Protein AF-A0A5C7X9V1-F1 (afdb_monomer_lite)

Secondary structure (DSSP, 8-state):
-----GGGG-----TT---TTPEEEEEEE--SEEPPGGG-TT-EEEE--TTHHHHTGGGT-EEEEE-SSEEEEEPPTT--SSSEEEEEEE--HHHHHHHHHHHHHHT--EEEEETTEEEEEEEEE---EEEEEE-TTT--EEEEEE----EEEEEEEETTTEEEEEEEETTEEEES-PPTT----------------------------HHHHHHHHHHH-SB-TTT--BHHHHHGGGGTT--EEEESS-HHHH-S-----TTTTEEEE-HHHHHHHTTSSSPPPHHHHHHHHHTT-

Structure (mmCIF, N/CA/C/O backbone):
data_AF-A0A5C7X9V1-F1
#
_entry.id   AF-A0A5C7X9V1-F1
#
loop_
_atom_site.group_PDB
_atom_site.id
_atom_site.type_symbol
_atom_site.label_atom_id
_atom_site.label_alt_id
_atom_site.label_comp_id
_atom_site.label_asym_id
_atom_site.label_entity_id
_atom_site.label_seq_id
_atom_site.pdbx_PDB_ins_code
_atom_site.Cartn_x
_atom_site.Cartn_y
_atom_site.Cartn_z
_atom_site.occupancy
_atom_site.B_iso_or_equiv
_atom_site.auth_seq_id
_atom_site.auth_comp_id
_atom_site.auth_asym_id
_atom_site.auth_atom_id
_atom_site.pdbx_PDB_model_num
ATOM 1 N N . MET A 1 1 ? -19.468 1.255 -33.838 1.00 35.38 1 MET A N 1
ATOM 2 C CA . MET A 1 1 ? -19.056 0.992 -32.445 1.00 35.38 1 MET A CA 1
ATOM 3 C C . MET A 1 1 ? -18.430 2.285 -31.976 1.00 35.38 1 MET A C 1
ATOM 5 O O . MET A 1 1 ? -17.328 2.590 -32.409 1.00 35.38 1 MET A O 1
ATOM 9 N N . ASP A 1 2 ? -19.207 3.111 -31.281 1.00 31.56 2 ASP A N 1
ATOM 10 C CA . ASP A 1 2 ? -18.802 4.471 -30.925 1.00 31.56 2 ASP A CA 1
ATOM 11 C C . ASP A 1 2 ? -17.561 4.444 -30.033 1.00 31.56 2 ASP A C 1
ATOM 13 O O . ASP A 1 2 ? -17.554 3.802 -28.981 1.00 31.56 2 ASP A O 1
ATOM 17 N N . GLN A 1 3 ? -16.510 5.134 -30.477 1.00 33.62 3 GLN A N 1
ATOM 18 C CA . GLN A 1 3 ? -15.345 5.451 -29.661 1.00 33.62 3 GLN A CA 1
ATOM 19 C C . GLN A 1 3 ? -15.827 6.293 -28.478 1.00 33.62 3 GLN A C 1
ATOM 21 O O . GLN A 1 3 ? -16.180 7.462 -28.640 1.00 33.62 3 GLN A O 1
ATOM 26 N N . LYS A 1 4 ? -15.879 5.693 -27.285 1.00 39.50 4 LYS A N 1
ATOM 27 C CA . LYS A 1 4 ? -16.046 6.447 -26.043 1.00 39.50 4 LYS A CA 1
ATOM 28 C C . LYS A 1 4 ? -14.820 7.336 -25.895 1.00 39.50 4 LYS A C 1
ATOM 30 O O . LYS A 1 4 ? -13.728 6.866 -25.627 1.00 39.50 4 LYS A O 1
ATOM 35 N N . ASN A 1 5 ? -15.007 8.621 -26.145 1.00 42.44 5 ASN A N 1
ATOM 36 C CA . ASN A 1 5 ? -13.961 9.616 -26.025 1.00 42.44 5 ASN A CA 1
ATOM 37 C C . ASN A 1 5 ? -13.788 9.922 -24.527 1.00 42.44 5 ASN A C 1
ATOM 39 O O . ASN A 1 5 ? -14.620 10.618 -23.952 1.00 42.44 5 ASN A O 1
ATOM 43 N N . ILE A 1 6 ? -12.754 9.379 -23.874 1.00 49.94 6 ILE A N 1
ATOM 44 C CA . ILE A 1 6 ? -12.508 9.535 -22.424 1.00 49.94 6 ILE A CA 1
ATOM 45 C C . ILE A 1 6 ? -12.313 10.992 -21.969 1.00 49.94 6 ILE A C 1
ATOM 47 O O . ILE A 1 6 ? -12.433 11.288 -20.782 1.00 49.94 6 ILE A O 1
ATOM 51 N N . THR A 1 7 ? -12.133 11.940 -22.891 1.00 45.91 7 THR A N 1
ATOM 52 C CA . THR A 1 7 ? -12.261 13.381 -22.596 1.00 45.91 7 THR A CA 1
ATOM 53 C C . THR A 1 7 ? -13.641 13.760 -22.026 1.00 45.91 7 THR A C 1
ATOM 55 O O . THR A 1 7 ? -13.776 14.795 -21.372 1.00 45.91 7 THR A O 1
ATOM 58 N N . SER A 1 8 ? -14.657 12.898 -22.174 1.00 47.06 8 SER A N 1
ATOM 59 C CA . SER A 1 8 ? -15.955 13.016 -21.500 1.00 47.06 8 SER A CA 1
ATOM 60 C C . SER A 1 8 ? -15.957 12.587 -20.027 1.00 47.06 8 SER A C 1
ATOM 62 O O . SER A 1 8 ? -16.970 12.788 -19.367 1.00 47.06 8 SER A O 1
ATOM 64 N N . LEU A 1 9 ? -14.884 11.977 -19.504 1.00 47.62 9 LEU A N 1
ATOM 65 C CA . LEU A 1 9 ? -14.799 11.548 -18.098 1.00 47.62 9 LEU A CA 1
ATOM 66 C C . LEU A 1 9 ? -14.412 12.682 -17.140 1.00 47.62 9 LEU A C 1
ATOM 68 O O . LEU A 1 9 ? -14.465 12.493 -15.925 1.00 47.62 9 LEU A O 1
ATOM 72 N N . THR A 1 10 ? -14.062 13.862 -17.663 1.00 43.47 10 THR A N 1
ATOM 73 C CA . THR A 1 10 ? -14.039 15.106 -16.884 1.00 43.47 10 THR A CA 1
ATOM 74 C C . THR A 1 10 ? -15.477 15.497 -16.540 1.00 43.47 10 THR A C 1
ATOM 76 O O . THR A 1 10 ? -16.092 16.353 -17.173 1.00 43.47 10 THR A O 1
ATOM 79 N N . GLU A 1 11 ? -16.049 14.819 -15.553 1.00 48.09 11 GLU A N 1
ATOM 80 C CA . GLU A 1 11 ? -17.411 15.067 -15.100 1.00 48.09 11 GLU A CA 1
ATOM 81 C C . GLU A 1 11 ? -17.431 16.104 -13.971 1.00 48.09 11 GLU A C 1
ATOM 83 O O . GLU A 1 11 ? -16.540 16.165 -13.118 1.00 48.09 11 GLU A O 1
ATOM 88 N N . ALA A 1 12 ? -18.469 16.943 -13.944 1.00 43.88 12 ALA A N 1
ATOM 89 C CA . ALA A 1 12 ? -18.699 17.831 -12.811 1.00 43.88 12 ALA A CA 1
ATOM 90 C C . ALA A 1 12 ? -18.918 16.992 -11.540 1.00 43.88 12 ALA A C 1
ATOM 92 O O . ALA A 1 12 ? -19.577 15.956 -11.581 1.00 43.88 12 ALA A O 1
ATOM 93 N N . ALA A 1 13 ? -18.397 17.445 -10.397 1.00 43.16 13 ALA A N 1
ATOM 94 C CA . ALA A 1 13 ? -18.460 16.713 -9.133 1.00 43.16 13 ALA A CA 1
ATOM 95 C C . ALA A 1 13 ? -19.906 16.517 -8.617 1.00 43.16 13 ALA A C 1
ATOM 97 O O . ALA A 1 13 ? -20.359 17.246 -7.732 1.00 43.16 13 ALA A O 1
ATOM 98 N N . ALA A 1 14 ? -20.631 15.516 -9.119 1.00 48.88 14 ALA A N 1
ATOM 99 C CA . ALA A 1 14 ? -21.957 15.143 -8.631 1.00 48.88 14 ALA A CA 1
ATOM 100 C C . ALA A 1 14 ? -21.878 14.524 -7.223 1.00 48.88 14 ALA A C 1
ATOM 102 O O . ALA A 1 14 ? -20.814 14.079 -6.796 1.00 48.88 14 ALA A O 1
ATOM 103 N N . GLN A 1 15 ? -22.995 14.540 -6.483 1.00 48.06 15 GLN A N 1
ATOM 104 C CA . GLN A 1 15 ? -23.064 14.212 -5.046 1.00 48.06 15 GLN A CA 1
ATOM 105 C C . GLN A 1 15 ? -22.534 12.816 -4.682 1.00 48.06 15 GLN A C 1
ATOM 107 O O . GLN A 1 15 ? -21.975 12.668 -3.601 1.00 48.06 15 GLN A O 1
ATOM 112 N N . THR A 1 16 ? -22.676 11.842 -5.581 1.00 54.12 16 THR A N 1
ATOM 113 C CA . THR A 1 16 ? -22.105 10.492 -5.495 1.00 54.12 16 THR A CA 1
ATOM 114 C C . THR A 1 16 ? -21.970 9.942 -6.915 1.00 54.12 16 THR A C 1
ATOM 116 O O . THR A 1 16 ? -22.848 9.244 -7.422 1.00 54.12 16 THR A O 1
ATOM 119 N N . HIS A 1 17 ? -20.909 10.332 -7.619 1.00 60.91 17 HIS A N 1
ATOM 120 C CA . HIS A 1 17 ? -20.696 9.859 -8.984 1.00 60.91 17 HIS A CA 1
ATOM 121 C C . HIS A 1 17 ? -20.080 8.450 -8.967 1.00 60.91 17 HIS A C 1
ATOM 123 O O . HIS A 1 17 ? -18.995 8.248 -8.423 1.00 60.91 17 HIS A O 1
ATOM 129 N N . TYR A 1 18 ? -20.789 7.486 -9.557 1.00 65.94 18 TYR A N 1
ATOM 130 C CA . TYR A 1 18 ? -20.323 6.119 -9.793 1.00 65.94 18 TYR A CA 1
ATOM 131 C C . TYR A 1 18 ? -20.184 5.925 -11.306 1.00 65.94 18 TYR A C 1
ATOM 133 O O . TYR A 1 18 ? -21.166 5.538 -11.949 1.00 65.94 18 TYR A O 1
ATOM 141 N N . PRO A 1 19 ? -19.017 6.235 -11.899 1.00 71.50 19 PRO A N 1
ATOM 142 C CA . PRO A 1 19 ? -18.831 6.025 -13.324 1.00 71.50 19 PRO A CA 1
ATOM 143 C C . PRO A 1 19 ? -19.094 4.551 -13.693 1.00 71.50 19 PRO A C 1
ATOM 145 O O . PRO A 1 19 ? -18.771 3.650 -12.908 1.00 71.50 19 PRO A O 1
ATOM 148 N N . PRO A 1 20 ? -19.679 4.264 -14.869 1.00 70.31 20 PRO A N 1
ATOM 149 C CA . PRO A 1 20 ? -19.925 2.892 -15.303 1.00 70.31 20 PRO A CA 1
ATOM 150 C C . PRO A 1 20 ? -18.648 2.037 -15.275 1.00 70.31 20 PRO A C 1
ATOM 152 O O . PRO A 1 20 ? -17.595 2.474 -15.732 1.00 70.31 20 PRO A O 1
ATOM 155 N N . GLY A 1 21 ? -18.743 0.808 -14.759 1.00 75.25 21 GLY A N 1
ATOM 156 C CA . GLY A 1 21 ? -17.608 -0.125 -14.659 1.00 75.25 21 GLY A CA 1
ATOM 157 C C . GLY A 1 21 ? -16.747 0.032 -13.400 1.00 75.25 21 GLY A C 1
ATOM 158 O O . GLY A 1 21 ? -15.827 -0.756 -13.192 1.00 75.25 21 GLY A O 1
ATOM 159 N N . TRP A 1 22 ? -17.045 1.005 -12.538 1.00 85.00 22 TRP A N 1
ATOM 160 C CA . TRP A 1 22 ? -16.342 1.172 -11.269 1.00 85.00 22 TRP A CA 1
ATOM 161 C C . TRP A 1 22 ? -16.876 0.214 -10.204 1.00 85.00 22 TRP A C 1
ATOM 163 O O . TRP A 1 22 ? -18.079 -0.022 -10.084 1.00 85.00 22 TRP A O 1
ATOM 173 N N . ILE A 1 23 ? -15.964 -0.320 -9.398 1.00 84.38 23 ILE A N 1
ATOM 174 C CA . ILE A 1 23 ? -16.257 -1.218 -8.285 1.00 84.38 23 ILE A CA 1
ATOM 175 C C . ILE A 1 23 ? -16.363 -0.428 -6.983 1.00 84.38 23 ILE A C 1
ATOM 177 O O . ILE A 1 23 ? -15.640 0.542 -6.757 1.00 84.38 23 ILE A O 1
ATOM 181 N N . THR A 1 24 ? -17.266 -0.851 -6.101 1.00 85.00 24 THR A N 1
ATOM 182 C CA . THR A 1 24 ? -17.379 -0.250 -4.767 1.00 85.00 24 THR A CA 1
ATOM 183 C C . THR A 1 24 ? -16.439 -0.969 -3.806 1.00 85.00 24 THR A C 1
ATOM 185 O O . THR A 1 24 ? -16.521 -2.186 -3.653 1.00 85.00 24 THR A O 1
ATOM 188 N N . LYS A 1 25 ? -15.548 -0.223 -3.148 1.00 84.06 25 LYS A N 1
ATOM 189 C CA . LYS A 1 25 ? -14.658 -0.725 -2.092 1.00 84.06 25 LYS A CA 1
ATOM 190 C C . LYS A 1 25 ? -14.962 -0.030 -0.770 1.00 84.06 25 LYS A C 1
ATOM 192 O O . LYS A 1 25 ? -15.266 1.160 -0.747 1.00 84.06 25 LYS A O 1
ATOM 197 N N . SER A 1 26 ? -14.841 -0.771 0.329 1.00 85.12 26 SER A N 1
ATOM 198 C CA . SER A 1 26 ? -14.787 -0.190 1.671 1.00 85.12 26 SER A CA 1
ATOM 199 C C . SER A 1 26 ? -13.335 0.142 2.003 1.00 85.12 26 SER A C 1
ATOM 201 O O . SER A 1 26 ? -12.469 -0.726 1.873 1.00 85.12 26 SER A O 1
ATOM 203 N N . ILE A 1 27 ? -13.058 1.383 2.401 1.00 86.38 27 ILE A N 1
ATOM 204 C CA . ILE A 1 27 ? -11.732 1.808 2.863 1.00 86.38 27 ILE A CA 1
ATOM 205 C C . ILE A 1 27 ? -11.783 2.257 4.318 1.00 86.38 27 ILE A C 1
ATOM 207 O O . ILE A 1 27 ? -12.749 2.884 4.755 1.00 86.38 27 ILE A O 1
ATOM 211 N N . GLU A 1 28 ? -10.723 1.950 5.061 1.00 87.38 28 GLU A N 1
ATOM 212 C CA . GLU A 1 28 ? -10.532 2.433 6.427 1.00 87.38 28 GLU A CA 1
ATOM 213 C C . GLU A 1 28 ? -10.002 3.873 6.403 1.00 87.38 28 GLU A C 1
ATOM 215 O O . GLU A 1 28 ? -8.971 4.164 5.793 1.00 87.38 28 GLU A O 1
ATOM 220 N N . LEU A 1 29 ? -10.669 4.777 7.115 1.00 86.06 29 LEU A N 1
ATOM 221 C CA . LEU A 1 29 ? -10.195 6.137 7.333 1.00 86.06 29 LEU A CA 1
ATOM 222 C C . LEU A 1 29 ? -9.403 6.206 8.633 1.00 86.06 29 LEU A C 1
ATOM 224 O O . LEU A 1 29 ? -9.949 6.048 9.728 1.00 86.06 29 LEU A O 1
ATOM 228 N N . LYS A 1 30 ? -8.114 6.524 8.515 1.00 85.38 30 LYS A N 1
ATOM 229 C CA . LYS A 1 30 ? -7.212 6.648 9.662 1.00 85.38 30 LYS A CA 1
ATOM 230 C C . LYS A 1 30 ? -7.070 8.113 10.078 1.00 85.38 30 LYS A C 1
ATOM 232 O O . LYS A 1 30 ? -6.402 8.882 9.382 1.00 85.38 30 LYS A O 1
ATOM 237 N N . PRO A 1 31 ? -7.675 8.541 11.201 1.00 89.25 31 PRO A N 1
ATOM 238 C CA . PRO A 1 31 ? -7.446 9.884 11.710 1.00 89.25 31 PRO A CA 1
ATOM 239 C C . PRO A 1 31 ? -5.998 10.023 12.194 1.00 89.25 31 PRO A C 1
ATOM 241 O O . PRO A 1 31 ? -5.456 9.138 12.851 1.00 89.25 31 PRO A O 1
ATOM 244 N N . SER A 1 32 ? -5.382 11.176 11.937 1.00 88.44 32 SER A N 1
ATOM 245 C CA . SER A 1 32 ? -4.041 11.511 12.443 1.00 88.44 32 SER A CA 1
ATOM 246 C C . SER A 1 32 ? -4.038 11.921 13.921 1.00 88.44 32 SER A C 1
ATOM 248 O O . SER A 1 32 ? -2.981 12.140 14.508 1.00 88.44 32 SER A O 1
ATOM 250 N N . GLY A 1 33 ? -5.216 12.055 14.535 1.00 90.88 33 GLY A N 1
ATOM 251 C CA . GLY A 1 33 ? -5.375 12.331 15.958 1.00 90.88 33 GLY A CA 1
ATOM 252 C C . GLY A 1 33 ? -6.771 12.837 16.310 1.00 90.88 33 GLY A C 1
ATOM 253 O O . GLY A 1 33 ? -7.667 12.880 15.467 1.00 90.88 33 GLY A O 1
ATOM 254 N N . LYS A 1 34 ? -6.958 13.259 17.563 1.00 93.00 34 LYS A N 1
ATOM 255 C CA . LYS A 1 34 ? -8.180 13.947 18.008 1.00 93.00 34 LYS A CA 1
ATOM 256 C C . LYS A 1 34 ? -8.078 15.455 17.784 1.00 93.00 34 LYS A C 1
ATOM 258 O O . LYS A 1 34 ? -6.992 16.035 17.844 1.00 93.00 34 LYS A O 1
ATOM 263 N N . ALA A 1 35 ? -9.215 16.100 17.551 1.00 92.81 35 ALA A N 1
ATOM 264 C CA . ALA A 1 35 ? -9.306 17.552 17.555 1.00 92.81 35 ALA A CA 1
ATOM 265 C C . ALA A 1 35 ? -9.200 18.111 18.993 1.00 92.81 35 ALA A C 1
ATOM 267 O O . ALA A 1 35 ? -9.444 17.393 19.966 1.00 92.81 35 ALA A O 1
ATOM 268 N N . PRO A 1 36 ? -8.853 19.402 19.163 1.00 94.62 36 PRO A N 1
ATOM 269 C CA . PRO A 1 36 ? -8.913 20.071 20.461 1.00 94.62 36 PRO A CA 1
ATOM 270 C C . PRO A 1 36 ? -10.282 19.927 21.142 1.00 94.62 36 PRO A C 1
ATOM 272 O O . PRO A 1 36 ? -11.307 20.047 20.475 1.00 94.62 36 PRO A O 1
ATOM 275 N N . LYS A 1 37 ? -10.298 19.784 22.478 1.00 91.31 37 LYS A N 1
ATOM 276 C CA . LYS A 1 37 ? -11.512 19.529 23.289 1.00 91.31 37 LYS A CA 1
ATOM 277 C C . LYS A 1 37 ? -12.695 20.462 22.992 1.00 91.31 37 LYS A C 1
ATOM 279 O O . LYS A 1 37 ? -13.839 20.030 23.058 1.00 91.31 37 LYS A O 1
ATOM 284 N N . LYS A 1 38 ? -12.427 21.720 22.622 1.00 93.75 38 LYS A N 1
ATOM 285 C CA . LYS A 1 38 ? -13.457 22.710 22.257 1.00 93.75 38 LYS A CA 1
ATOM 286 C C . LYS A 1 38 ? -14.317 22.326 21.046 1.00 93.75 38 LYS A C 1
ATOM 288 O O . LYS A 1 38 ? -15.367 22.918 20.853 1.00 93.75 38 LYS A O 1
ATOM 293 N N . TYR A 1 39 ? -13.868 21.372 20.232 1.00 91.31 39 TYR A N 1
ATOM 294 C CA . TYR A 1 39 ? -14.607 20.865 19.075 1.00 91.31 39 TYR A CA 1
ATOM 295 C C . TYR A 1 39 ? -15.398 19.588 19.382 1.00 91.31 39 TYR A C 1
ATOM 297 O O . TYR A 1 39 ? -15.920 18.969 18.462 1.00 91.31 39 TYR A O 1
ATOM 305 N N . GLY A 1 40 ? -15.485 19.187 20.651 1.00 88.38 40 GLY A N 1
ATOM 306 C CA . GLY A 1 40 ? -16.215 18.001 21.086 1.00 88.38 40 GLY A CA 1
ATOM 307 C C . GLY A 1 40 ? -15.345 16.739 21.188 1.00 88.38 40 GLY A C 1
ATOM 308 O O . GLY A 1 40 ? -14.253 16.671 20.617 1.00 88.38 40 GLY A O 1
ATOM 309 N N . PRO A 1 41 ? -15.810 15.729 21.945 1.00 88.81 41 PRO A N 1
ATOM 310 C CA . PRO A 1 41 ? -15.037 14.520 22.247 1.00 88.81 41 PRO A CA 1
ATOM 311 C C . PRO A 1 41 ? -14.901 13.542 21.067 1.00 88.81 41 PRO A C 1
ATOM 313 O O . PRO A 1 41 ? -13.986 12.716 21.080 1.00 88.81 41 PRO A O 1
ATOM 316 N N . TYR A 1 42 ? -15.768 13.662 20.057 1.00 92.19 42 TYR A N 1
ATOM 317 C CA . TYR A 1 42 ? -15.854 12.772 18.889 1.00 92.19 42 TYR A CA 1
ATOM 318 C C . TYR A 1 42 ? -15.392 13.442 17.591 1.00 92.19 42 TYR A C 1
ATOM 320 O O . TYR A 1 42 ? -15.796 13.056 16.502 1.00 92.19 42 TYR A O 1
ATOM 328 N N . THR A 1 43 ? -14.554 14.471 17.693 1.00 93.69 43 THR A N 1
ATOM 329 C CA . THR A 1 43 ? -14.037 15.182 16.522 1.00 93.69 43 THR A CA 1
ATOM 330 C C . THR A 1 43 ? -12.591 14.786 16.278 1.00 93.69 43 THR A C 1
ATOM 332 O O . THR A 1 43 ? -11.744 14.852 17.175 1.00 93.69 43 THR A O 1
ATOM 335 N N . TYR A 1 44 ? -12.298 14.388 15.045 1.00 93.88 44 TYR A N 1
ATOM 336 C CA . TYR A 1 44 ? -11.027 13.791 14.656 1.00 93.88 44 TYR A CA 1
ATOM 337 C C . TYR A 1 44 ? -10.297 14.648 13.631 1.00 93.88 44 TYR A C 1
ATOM 339 O O . TYR A 1 44 ? -10.901 15.385 12.852 1.00 93.88 44 TYR A O 1
ATOM 347 N N . ARG A 1 45 ? -8.969 14.567 13.663 1.00 92.19 45 ARG A N 1
ATOM 348 C CA . ARG A 1 45 ? -8.069 15.240 12.734 1.00 92.19 45 ARG A CA 1
ATOM 349 C C . ARG A 1 45 ? -7.763 14.321 11.563 1.00 92.19 45 ARG A C 1
ATOM 351 O O . ARG A 1 45 ? -7.270 13.217 11.762 1.00 92.19 45 ARG A O 1
ATOM 358 N N . PHE A 1 46 ? -7.947 14.828 10.354 1.00 90.06 46 PHE A N 1
ATOM 359 C CA . PHE A 1 46 ? -7.462 14.212 9.122 1.00 90.06 46 PHE A CA 1
ATOM 360 C C . PHE A 1 46 ? -6.490 15.166 8.424 1.00 90.06 46 PHE A C 1
ATOM 362 O O . PHE A 1 46 ? -6.433 16.359 8.754 1.00 90.06 46 PHE A O 1
ATOM 369 N N . GLY A 1 47 ? -5.701 14.649 7.481 1.00 83.81 47 GLY A N 1
ATOM 370 C CA . GLY A 1 47 ? -4.972 15.513 6.551 1.00 83.81 47 GLY A CA 1
ATOM 371 C C . GLY A 1 47 ? -5.956 16.415 5.804 1.00 83.81 47 GLY A C 1
ATOM 372 O O . GLY A 1 47 ? -7.104 16.032 5.601 1.00 83.81 47 GLY A O 1
ATOM 373 N N . ALA A 1 48 ? -5.544 17.622 5.410 1.00 69.19 48 ALA A N 1
ATOM 374 C CA . ALA A 1 48 ? -6.382 18.500 4.580 1.00 69.19 48 ALA A CA 1
ATOM 375 C C . ALA A 1 48 ? -6.436 18.037 3.120 1.00 69.19 48 ALA A C 1
ATOM 377 O O . ALA A 1 48 ? -6.505 18.871 2.217 1.00 69.19 48 ALA A O 1
ATOM 378 N N . SER A 1 49 ? -6.399 16.723 2.906 1.00 65.38 49 SER A N 1
ATOM 379 C CA . SER A 1 49 ? -6.592 16.141 1.600 1.00 65.38 49 SER A CA 1
ATOM 380 C C . SER A 1 49 ? -7.870 16.715 0.995 1.00 65.38 49 SER A C 1
ATOM 382 O O . SER A 1 49 ? -8.920 16.776 1.656 1.00 65.38 49 SER A O 1
ATOM 384 N N . MET A 1 50 ? -7.754 17.248 -0.223 1.00 64.56 50 MET A N 1
ATOM 385 C CA . MET A 1 50 ? -8.839 17.983 -0.875 1.00 64.56 50 MET A CA 1
ATOM 386 C C . MET A 1 50 ? -10.096 17.119 -0.936 1.00 64.56 50 MET A C 1
ATOM 388 O O . MET A 1 50 ? -11.194 17.615 -0.670 1.00 64.56 50 MET A O 1
ATOM 392 N N . THR A 1 51 ? -9.906 15.821 -1.148 1.00 75.50 51 THR A N 1
ATOM 393 C CA . THR A 1 51 ? -10.959 14.828 -1.298 1.00 75.50 51 THR A CA 1
ATOM 394 C C . THR A 1 51 ? -11.695 14.581 0.013 1.00 75.50 51 THR A C 1
ATOM 396 O O . THR A 1 51 ? -12.911 14.737 0.048 1.00 75.50 51 THR A O 1
ATOM 399 N N . LEU A 1 52 ? -11.010 14.301 1.133 1.00 79.50 52 LEU A N 1
ATOM 400 C CA . LEU A 1 52 ? -11.676 13.992 2.416 1.00 79.50 52 LEU A CA 1
ATOM 401 C C . LEU A 1 52 ? -12.575 15.130 2.912 1.00 79.50 52 LEU A C 1
ATOM 403 O O . LEU A 1 52 ? -13.652 14.885 3.455 1.00 79.50 52 LEU A O 1
ATOM 407 N N . SER A 1 53 ? -12.169 16.381 2.676 1.00 81.38 53 SER A N 1
ATOM 408 C CA . SER A 1 53 ? -12.965 17.558 3.048 1.00 81.38 53 SER A CA 1
ATOM 409 C C . SER A 1 53 ? -14.277 17.705 2.266 1.00 81.38 53 SER A C 1
ATOM 411 O O . SER A 1 53 ? -15.134 18.482 2.678 1.00 81.38 53 SER A O 1
ATOM 413 N N . VAL A 1 54 ? -14.429 16.966 1.163 1.00 80.81 54 VAL A N 1
ATOM 414 C CA . VAL A 1 54 ? -15.595 16.983 0.270 1.00 80.81 54 VAL A CA 1
ATOM 415 C C . VAL A 1 54 ? -16.379 15.669 0.356 1.00 80.81 54 VAL A C 1
ATOM 417 O O . VAL A 1 54 ? -17.602 15.702 0.488 1.00 80.81 54 VAL A O 1
ATOM 4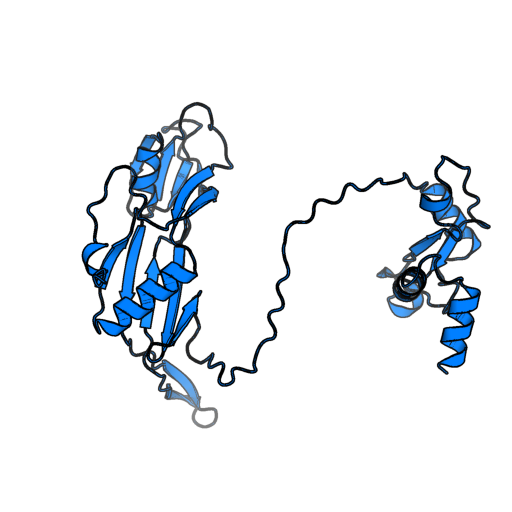20 N N . ILE A 1 55 ? -15.701 14.515 0.337 1.00 81.94 55 ILE A N 1
ATOM 421 C CA . ILE A 1 55 ? -16.352 13.197 0.271 1.00 81.94 55 ILE A CA 1
ATOM 422 C C . ILE A 1 55 ? -16.991 12.769 1.593 1.00 81.94 55 ILE A C 1
ATOM 424 O O . ILE A 1 55 ? -17.999 12.062 1.575 1.00 81.94 55 ILE A O 1
ATOM 428 N N . LEU A 1 56 ? -16.428 13.189 2.733 1.00 87.00 56 LEU A N 1
ATOM 429 C CA . LEU A 1 56 ? -16.935 12.802 4.051 1.00 87.00 56 LEU A CA 1
ATOM 430 C C . LEU A 1 56 ? -18.224 13.552 4.408 1.00 87.00 56 LEU A C 1
ATOM 432 O O . LEU A 1 56 ? -19.173 12.891 4.832 1.00 87.00 56 LEU A O 1
ATOM 436 N N . PRO A 1 57 ? -18.346 14.874 4.167 1.00 88.06 57 PRO A N 1
ATOM 437 C CA . PRO A 1 57 ? -19.621 15.567 4.353 1.00 88.06 57 PRO A CA 1
ATOM 438 C C . PRO A 1 57 ? -20.789 14.989 3.554 1.00 88.06 57 PRO A C 1
ATOM 440 O O . PRO A 1 57 ? -21.900 14.894 4.067 1.00 88.06 57 PRO A O 1
ATOM 443 N N . ARG A 1 58 ? -20.534 14.508 2.331 1.00 84.88 58 ARG A N 1
ATOM 444 C CA . ARG A 1 58 ? -21.536 13.808 1.504 1.00 84.88 58 ARG A CA 1
ATOM 445 C C . ARG A 1 58 ? -22.014 12.487 2.118 1.00 84.88 58 ARG A C 1
ATOM 447 O O . ARG A 1 58 ? -23.076 11.996 1.761 1.00 84.88 58 ARG A O 1
ATOM 454 N N . ARG A 1 59 ? -21.243 11.927 3.051 1.00 84.75 59 ARG A N 1
ATOM 455 C CA . ARG A 1 59 ? -21.513 10.676 3.775 1.00 84.75 59 ARG A CA 1
ATOM 456 C C . ARG A 1 59 ? -21.935 10.934 5.229 1.00 84.75 59 ARG A C 1
ATOM 458 O O . ARG A 1 59 ? -21.757 10.081 6.090 1.00 84.75 59 ARG A O 1
ATOM 465 N N . GLY A 1 60 ? -22.459 12.128 5.518 1.00 87.25 60 GLY A N 1
ATOM 466 C CA . GLY A 1 60 ? -23.016 12.477 6.828 1.00 87.25 60 GLY A CA 1
ATOM 467 C C . GLY A 1 60 ? -21.996 12.931 7.875 1.00 87.25 60 GLY A C 1
ATOM 468 O O . GLY A 1 60 ? -22.375 13.172 9.021 1.00 87.25 60 GLY A O 1
ATOM 469 N N . TRP A 1 61 ? -20.719 13.089 7.516 1.00 91.56 61 TRP A N 1
ATOM 470 C CA . TRP A 1 61 ? -19.739 13.670 8.432 1.00 91.56 61 TRP A CA 1
ATOM 471 C C . TRP A 1 61 ? -19.920 15.183 8.547 1.00 91.56 61 TRP A C 1
ATOM 473 O O . TRP A 1 61 ? -20.182 15.886 7.576 1.00 91.56 61 TRP A O 1
ATOM 483 N N . THR A 1 62 ? -19.695 15.729 9.733 1.00 92.88 62 THR A N 1
ATOM 484 C CA . THR A 1 62 ? -19.741 17.178 9.944 1.00 92.88 62 THR A CA 1
ATOM 485 C C . THR A 1 62 ? -18.339 17.767 9.842 1.00 92.88 62 THR A C 1
ATOM 487 O O . THR A 1 62 ? -17.463 17.436 10.640 1.00 92.88 62 THR A O 1
ATOM 490 N N . LEU A 1 63 ? -18.110 18.661 8.874 1.00 93.19 63 LEU A N 1
ATOM 491 C CA . LEU A 1 63 ? -16.864 19.428 8.771 1.00 93.19 63 LEU A CA 1
ATOM 492 C C . LEU A 1 63 ? -16.858 20.555 9.808 1.00 93.19 63 LEU A C 1
ATOM 494 O O . LEU A 1 63 ? -17.562 21.549 9.665 1.00 93.19 63 LEU A O 1
ATOM 498 N N . VAL A 1 64 ? -16.024 20.415 10.837 1.00 93.88 64 VAL A N 1
ATOM 499 C CA . VAL A 1 64 ? -15.929 21.372 11.951 1.00 93.88 64 VAL A CA 1
ATOM 500 C C . VAL A 1 64 ? -14.930 22.488 11.657 1.00 93.88 64 VAL A C 1
ATOM 502 O O . VAL A 1 64 ? -15.147 23.646 12.009 1.00 93.88 64 VAL A O 1
ATOM 505 N N . LYS A 1 65 ? -13.795 22.154 11.034 1.00 91.81 65 LYS A N 1
ATOM 506 C CA . LYS A 1 65 ? -12.769 23.134 10.651 1.00 91.81 65 LYS A CA 1
ATOM 507 C C . LYS A 1 65 ? -11.966 22.635 9.461 1.00 91.81 65 LYS A C 1
ATOM 509 O O . LYS A 1 65 ? -11.562 21.477 9.435 1.00 91.81 65 LYS A O 1
ATOM 514 N N . LYS A 1 66 ? -11.620 23.543 8.550 1.00 90.88 66 LYS A N 1
ATOM 515 C CA . LYS A 1 66 ? -10.646 23.311 7.477 1.00 90.88 66 LYS A CA 1
ATOM 516 C C . LYS A 1 66 ? -9.453 24.255 7.618 1.00 90.88 66 LYS A C 1
ATOM 518 O O . LYS A 1 66 ? -9.605 25.430 7.940 1.00 90.88 66 LYS A O 1
ATOM 523 N N . SER A 1 67 ? -8.257 23.718 7.425 1.00 88.81 67 SER A N 1
ATOM 524 C CA . SER A 1 67 ? -6.984 24.435 7.325 1.00 88.81 67 SER A CA 1
ATOM 525 C C . SER A 1 67 ? -6.272 24.000 6.039 1.00 88.81 67 SER A C 1
ATOM 527 O O . SER A 1 67 ? -6.755 23.117 5.336 1.00 88.81 67 SER A O 1
ATOM 529 N N . ARG A 1 68 ? -5.107 24.588 5.748 1.00 85.62 68 ARG A N 1
ATOM 530 C CA . ARG A 1 68 ? -4.242 24.178 4.634 1.00 85.62 68 ARG A CA 1
ATOM 531 C C . ARG A 1 68 ? -3.710 22.750 4.792 1.00 85.62 68 ARG A C 1
ATOM 533 O O . ARG A 1 68 ? -3.544 22.068 3.795 1.00 85.62 68 ARG A O 1
ATOM 540 N N . ASN A 1 69 ? -3.448 22.314 6.029 1.00 85.94 69 ASN A N 1
ATOM 541 C CA . ASN A 1 69 ? -2.734 21.054 6.296 1.00 85.94 69 ASN A CA 1
ATOM 542 C C . ASN A 1 69 ? -3.581 19.996 7.017 1.00 85.94 69 ASN A C 1
ATOM 544 O O . ASN A 1 69 ? -3.204 18.829 7.067 1.00 85.94 69 ASN A O 1
ATOM 548 N N . TYR A 1 70 ? -4.701 20.386 7.627 1.00 89.31 70 TYR A N 1
ATOM 549 C CA . TYR A 1 70 ? -5.590 19.453 8.315 1.00 89.31 70 TYR A CA 1
ATOM 550 C C . TYR A 1 70 ? -7.057 19.877 8.246 1.00 89.31 70 TYR A C 1
ATOM 552 O O . TYR A 1 70 ? -7.373 21.057 8.073 1.00 89.31 70 TYR A O 1
ATOM 560 N N . VAL A 1 71 ? -7.944 18.913 8.467 1.00 91.81 71 VAL A N 1
ATOM 561 C CA . VAL A 1 71 ? -9.377 19.132 8.690 1.00 91.81 71 VAL A CA 1
ATOM 562 C C . VAL A 1 71 ? -9.806 18.473 9.997 1.00 91.81 71 VAL A C 1
ATOM 564 O O . VAL A 1 71 ? -9.226 17.470 10.418 1.00 91.81 71 VAL A O 1
ATOM 567 N N . TYR A 1 72 ? -10.806 19.058 10.648 1.00 94.12 72 TYR A N 1
ATOM 568 C CA . TYR A 1 72 ? -11.510 18.455 11.771 1.00 94.12 72 TYR A CA 1
ATOM 569 C C . TYR A 1 72 ? -12.895 18.035 11.319 1.00 94.12 72 TYR A C 1
ATOM 571 O O . TYR A 1 72 ? -13.657 18.863 10.817 1.00 94.12 72 TYR A O 1
ATOM 579 N N . LEU A 1 73 ? -13.194 16.757 11.501 1.00 93.25 73 LEU A N 1
ATOM 580 C CA . LEU A 1 73 ? -14.430 16.133 11.062 1.00 93.25 73 LEU A CA 1
ATOM 581 C C . LEU A 1 73 ? -15.022 15.314 12.209 1.00 93.25 73 LEU A C 1
ATOM 583 O O . LEU A 1 73 ? -14.291 14.655 12.955 1.00 93.25 73 LEU A O 1
ATOM 587 N N . THR A 1 74 ? -16.340 15.373 12.337 1.00 93.31 74 THR A N 1
ATOM 588 C CA . THR A 1 74 ? -17.123 14.587 13.295 1.00 93.31 74 THR A CA 1
ATOM 589 C C . THR A 1 74 ? -17.907 13.527 12.519 1.00 93.31 74 THR A C 1
ATOM 591 O O . THR A 1 74 ? -18.558 13.888 11.534 1.00 93.31 74 THR A O 1
ATOM 594 N N . PRO A 1 75 ? -17.834 12.244 12.906 1.00 92.56 75 PRO A N 1
ATOM 595 C CA . PRO A 1 75 ? -18.567 11.177 12.238 1.00 92.56 75 PRO A CA 1
ATOM 596 C C . PRO A 1 75 ? -20.082 11.288 12.479 1.00 92.56 75 PRO A C 1
ATOM 598 O O . PRO A 1 75 ? -20.507 11.965 13.423 1.00 92.56 75 PRO A O 1
ATOM 601 N N . PRO A 1 76 ? -20.905 10.640 11.635 1.00 88.19 76 PRO A N 1
ATOM 602 C CA . PRO A 1 76 ? -22.349 10.573 11.832 1.00 88.19 76 PRO A CA 1
ATOM 603 C C . PRO A 1 76 ? -22.722 9.837 13.131 1.00 88.19 76 PRO A C 1
ATOM 605 O O . PRO A 1 76 ? -21.940 9.068 13.698 1.00 88.19 76 PRO A O 1
ATOM 608 N N . ALA A 1 77 ? -23.943 10.077 13.618 1.00 78.00 77 ALA A N 1
ATOM 609 C CA . ALA A 1 77 ? -24.447 9.445 14.835 1.00 78.00 77 ALA A CA 1
ATOM 610 C C . ALA A 1 77 ? -24.468 7.910 14.686 1.00 78.00 77 ALA A C 1
ATOM 612 O O . ALA A 1 77 ? -25.135 7.387 13.799 1.00 78.00 77 ALA A O 1
ATOM 613 N N . GLY A 1 78 ? -23.734 7.206 15.556 1.00 74.06 78 GLY A N 1
ATOM 614 C CA . GLY A 1 78 ? -23.608 5.739 15.550 1.00 74.06 78 GLY A CA 1
ATOM 615 C C . GLY A 1 78 ? -22.174 5.231 15.364 1.00 74.06 78 GLY A C 1
ATOM 616 O O . GLY A 1 78 ? -21.831 4.188 15.908 1.00 74.06 78 GLY A O 1
ATOM 617 N N . GLU A 1 79 ? -21.304 6.005 14.712 1.00 74.31 79 GLU A N 1
ATOM 618 C CA . GLU A 1 79 ? -19.897 5.649 14.465 1.00 74.31 79 GLU A CA 1
ATOM 619 C C . GLU A 1 79 ? -18.966 6.635 15.173 1.00 74.31 79 GLU A C 1
ATOM 621 O O . GLU A 1 79 ? -18.222 7.383 14.556 1.00 74.31 79 GLU A O 1
ATOM 626 N N . LEU A 1 80 ? -19.040 6.710 16.501 1.00 81.88 80 LEU A N 1
ATOM 627 C CA . LEU A 1 80 ? -18.358 7.770 17.256 1.00 81.88 80 LEU A CA 1
ATOM 628 C C . LEU A 1 80 ? -16.875 7.489 17.536 1.00 81.88 80 LEU A C 1
ATOM 630 O O . LEU A 1 80 ? -16.160 8.384 17.992 1.00 81.88 80 LEU A O 1
ATOM 634 N N . THR A 1 81 ? -16.405 6.267 17.286 1.00 85.12 81 THR A N 1
ATOM 635 C CA . THR A 1 81 ? -15.035 5.832 17.582 1.00 85.12 81 THR A CA 1
ATOM 636 C C . THR A 1 81 ? -14.424 5.061 16.413 1.00 85.12 81 THR A C 1
ATOM 638 O O . THR A 1 81 ? -15.134 4.269 15.802 1.00 85.12 81 THR A O 1
ATOM 641 N N . PRO A 1 82 ? -13.120 5.242 16.126 1.00 85.31 82 PRO A N 1
ATOM 642 C CA . PRO A 1 82 ? -12.430 4.492 15.078 1.00 85.31 82 PRO A CA 1
ATOM 643 C C . PRO A 1 82 ? -12.319 2.993 15.425 1.00 85.31 82 PRO A C 1
ATOM 645 O O . PRO A 1 82 ? -12.358 2.654 16.613 1.00 85.31 82 PRO A O 1
ATOM 648 N N . PRO A 1 83 ? -12.094 2.110 14.431 1.00 87.12 83 PRO A N 1
ATOM 649 C CA . PRO A 1 83 ? -11.841 2.416 13.016 1.00 87.12 83 PRO A CA 1
ATOM 650 C C . PRO A 1 83 ? -13.093 2.897 12.272 1.00 87.12 83 PRO A C 1
ATOM 652 O O . PRO A 1 83 ? -14.196 2.425 12.522 1.00 87.12 83 PRO A O 1
ATOM 655 N N . PHE A 1 84 ? -12.908 3.858 11.366 1.00 88.38 84 PHE A N 1
ATOM 656 C CA . PHE A 1 84 ? -13.980 4.395 10.526 1.00 88.38 84 PHE A CA 1
ATOM 657 C C . PHE A 1 84 ? -13.878 3.810 9.127 1.00 88.38 84 PHE A C 1
ATOM 659 O O . PHE A 1 84 ? -12.770 3.682 8.607 1.00 88.38 84 PHE A O 1
ATOM 666 N N . TYR A 1 85 ? -15.013 3.535 8.492 1.00 86.81 85 TYR A N 1
ATOM 667 C CA . TYR A 1 85 ? -15.047 2.992 7.139 1.00 86.81 85 TYR A CA 1
ATOM 668 C C . TYR A 1 85 ? -15.939 3.832 6.238 1.00 86.81 85 TYR A C 1
ATOM 670 O O . TYR A 1 85 ? -16.976 4.334 6.664 1.00 86.81 85 TYR A O 1
ATOM 678 N N . ILE A 1 86 ? -15.549 3.976 4.974 1.00 84.69 86 ILE A N 1
ATOM 679 C CA . ILE A 1 86 ? -16.422 4.546 3.947 1.00 84.69 86 ILE A CA 1
ATOM 680 C C . ILE A 1 86 ? -16.431 3.681 2.698 1.00 84.69 86 ILE A C 1
ATOM 682 O O . ILE A 1 86 ? -15.415 3.109 2.307 1.00 84.69 86 ILE A O 1
ATOM 686 N N . SER A 1 87 ? -17.588 3.645 2.042 1.00 84.50 87 SER A N 1
ATOM 687 C CA . SER A 1 87 ? -17.714 3.083 0.700 1.00 84.50 87 SER A CA 1
ATOM 688 C C . SER A 1 87 ? -17.312 4.119 -0.348 1.00 84.50 87 SER A C 1
ATOM 690 O O . SER A 1 87 ? -17.777 5.269 -0.319 1.00 84.50 87 SER A O 1
ATOM 692 N N . ILE A 1 88 ? -16.452 3.707 -1.273 1.00 84.50 88 ILE A N 1
ATOM 693 C CA . ILE A 1 88 ? -15.952 4.514 -2.385 1.00 84.50 88 ILE A CA 1
ATOM 694 C C . ILE A 1 88 ? -16.117 3.766 -3.705 1.00 84.50 88 ILE A C 1
ATOM 696 O O . ILE A 1 88 ? -15.931 2.552 -3.765 1.00 84.50 88 ILE A O 1
ATOM 700 N N . ALA A 1 89 ? -16.440 4.503 -4.764 1.00 85.50 89 ALA A N 1
ATOM 701 C CA . ALA A 1 89 ? -16.356 4.006 -6.130 1.00 85.50 89 ALA A CA 1
ATOM 702 C C . ALA A 1 89 ? -14.910 4.141 -6.609 1.00 85.50 89 ALA A C 1
ATOM 704 O O . ALA A 1 89 ? -14.328 5.223 -6.480 1.00 85.50 89 ALA A O 1
ATOM 705 N N . VAL A 1 90 ? -14.343 3.079 -7.175 1.00 88.31 90 VAL A N 1
ATOM 706 C CA . VAL A 1 90 ? -13.001 3.099 -7.769 1.00 88.31 90 VAL A CA 1
ATOM 707 C C . VAL A 1 90 ? -12.965 2.288 -9.068 1.00 88.31 90 VAL A C 1
ATOM 709 O O . VAL A 1 90 ? -13.680 1.290 -9.175 1.00 88.31 90 VAL A O 1
ATOM 712 N N . PRO A 1 91 ? -12.144 2.670 -10.057 1.00 89.88 91 PRO A N 1
ATOM 713 C CA . PRO A 1 91 ? -11.915 1.848 -11.239 1.00 89.88 91 PRO A CA 1
ATOM 714 C C . PRO A 1 91 ? -11.208 0.536 -10.861 1.00 89.88 91 PRO A C 1
ATOM 716 O O . PRO A 1 91 ? -10.481 0.468 -9.864 1.00 89.88 91 PRO A O 1
ATOM 719 N N . SER A 1 92 ? -11.425 -0.516 -11.652 1.00 89.69 92 SER A N 1
ATOM 720 C CA . SER A 1 92 ? -10.584 -1.714 -11.594 1.00 89.69 92 SER A CA 1
ATOM 721 C C . SER A 1 92 ? -9.191 -1.423 -12.156 1.00 89.69 92 SER A C 1
ATOM 723 O O . SER A 1 92 ? -8.989 -0.443 -12.874 1.00 89.69 92 SER A O 1
ATOM 725 N N . ASP A 1 93 ? -8.234 -2.300 -11.866 1.00 90.50 93 ASP A N 1
ATOM 726 C CA . ASP A 1 93 ? -6.878 -2.201 -12.408 1.00 90.50 93 ASP A CA 1
ATOM 727 C C . ASP A 1 93 ? -6.888 -2.234 -13.949 1.00 90.50 93 ASP A C 1
ATOM 729 O O . ASP A 1 93 ? -6.239 -1.408 -14.588 1.00 90.50 93 ASP A O 1
ATOM 733 N N . ASP A 1 94 ? -7.704 -3.104 -14.554 1.00 89.50 94 ASP A N 1
ATOM 734 C CA . ASP A 1 94 ? -7.865 -3.171 -16.013 1.00 89.50 94 ASP A CA 1
ATOM 735 C C . ASP A 1 94 ? -8.393 -1.858 -16.600 1.00 89.50 94 ASP A C 1
ATOM 737 O O . ASP A 1 94 ? -7.878 -1.377 -17.611 1.00 89.50 94 ASP A O 1
ATOM 741 N N . LEU A 1 95 ? -9.372 -1.240 -15.932 1.00 89.94 95 LEU A N 1
ATOM 742 C CA . LEU A 1 95 ? -9.927 0.041 -16.356 1.00 89.94 95 LEU A CA 1
ATOM 743 C C . LEU A 1 95 ? -8.903 1.174 -16.200 1.00 89.94 95 LEU A C 1
ATOM 745 O O . LEU A 1 95 ? -8.792 2.026 -17.075 1.00 89.94 95 LEU A O 1
ATOM 749 N N . CYS A 1 96 ? -8.102 1.177 -15.130 1.00 92.62 96 CYS A N 1
ATOM 750 C CA . CYS A 1 96 ? -6.987 2.118 -14.978 1.00 92.62 96 CYS A CA 1
ATOM 751 C C . CYS A 1 96 ? -5.982 2.008 -16.136 1.00 92.62 96 CYS A C 1
ATOM 753 O O . CYS A 1 96 ? -5.512 3.027 -16.647 1.00 92.62 96 CYS A O 1
ATOM 755 N N . LEU A 1 97 ? -5.653 0.782 -16.558 1.00 92.75 97 LEU A N 1
ATOM 756 C CA . LEU A 1 97 ? -4.752 0.531 -17.685 1.00 92.75 97 LEU A CA 1
ATOM 757 C C . LEU A 1 97 ? -5.358 0.990 -19.016 1.00 92.75 97 LEU A C 1
ATOM 759 O O . LEU A 1 97 ? -4.650 1.572 -19.835 1.00 92.75 97 LEU A O 1
ATOM 763 N N . GLU A 1 98 ? -6.650 0.749 -19.235 1.00 92.12 98 GLU A N 1
ATOM 764 C CA . GLU A 1 98 ? -7.385 1.227 -20.411 1.00 92.12 98 GLU A CA 1
ATOM 765 C C . GLU A 1 98 ? -7.366 2.760 -20.493 1.00 92.12 98 GLU A C 1
ATOM 767 O O . GLU A 1 98 ? -6.897 3.306 -21.492 1.00 92.12 98 GLU A O 1
ATOM 772 N N . ILE A 1 99 ? -7.725 3.452 -19.403 1.00 91.75 99 ILE A N 1
ATOM 773 C CA . ILE A 1 99 ? -7.674 4.921 -19.318 1.00 91.75 99 ILE A CA 1
ATOM 774 C C . ILE A 1 99 ? -6.266 5.437 -19.650 1.00 91.75 99 ILE A C 1
ATOM 776 O O . ILE A 1 99 ? -6.120 6.394 -20.410 1.00 91.75 99 ILE A O 1
ATOM 780 N N . ALA A 1 100 ? -5.215 4.813 -19.109 1.00 94.06 100 ALA A N 1
ATOM 781 C CA . ALA A 1 100 ? -3.837 5.236 -19.355 1.00 94.06 100 ALA A CA 1
ATOM 782 C C . ALA A 1 100 ? -3.420 5.079 -20.829 1.00 94.06 100 ALA A C 1
ATOM 784 O O . ALA A 1 100 ? -2.762 5.972 -21.371 1.00 94.06 100 ALA A O 1
ATOM 785 N N . ARG A 1 101 ? -3.826 3.983 -21.488 1.00 93.94 101 ARG A N 1
ATOM 786 C CA . ARG A 1 101 ? -3.577 3.751 -22.923 1.00 93.94 101 ARG A CA 1
ATOM 787 C C . ARG A 1 101 ? -4.314 4.758 -23.794 1.00 93.94 101 ARG A C 1
ATOM 789 O O . ARG A 1 101 ? -3.730 5.282 -24.737 1.00 93.94 101 ARG A O 1
ATOM 796 N N . GLU A 1 102 ? -5.561 5.067 -23.463 1.00 92.56 102 GLU A N 1
ATOM 797 C CA . GLU A 1 102 ? -6.325 6.083 -24.185 1.00 92.56 102 GLU A CA 1
ATOM 798 C C . GLU A 1 102 ? -5.715 7.477 -24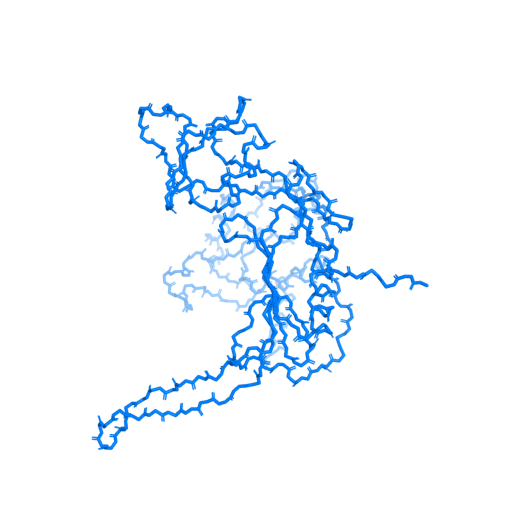.033 1.00 92.56 102 GLU A C 1
ATOM 800 O O . GLU A 1 102 ? -5.528 8.179 -25.025 1.00 92.56 102 GLU A O 1
ATOM 805 N N . CYS A 1 103 ? -5.323 7.861 -22.815 1.00 92.69 103 CYS A N 1
ATOM 806 C CA . CYS A 1 103 ? -4.625 9.127 -22.585 1.00 92.69 103 CYS A CA 1
ATOM 807 C C . CYS A 1 103 ? -3.292 9.186 -23.350 1.00 92.69 103 CYS A C 1
ATOM 809 O O . CYS A 1 103 ? -2.923 10.233 -23.875 1.00 92.69 103 CYS A O 1
ATOM 811 N N . TYR A 1 104 ? -2.579 8.061 -23.461 1.00 93.75 104 TYR A N 1
ATOM 812 C CA . TYR A 1 104 ? -1.358 7.980 -24.264 1.00 93.75 104 TYR A CA 1
ATOM 813 C C . TYR A 1 104 ? -1.621 8.195 -25.750 1.00 93.75 104 TYR A C 1
ATOM 815 O O . TYR A 1 104 ? -0.891 8.952 -26.382 1.00 93.75 104 TYR A O 1
ATOM 823 N N . ALA A 1 105 ? -2.686 7.599 -26.288 1.00 92.12 105 ALA A N 1
ATOM 824 C CA . ALA A 1 105 ? -3.086 7.789 -27.679 1.00 92.12 105 ALA A CA 1
ATOM 825 C C . ALA A 1 105 ? -3.475 9.245 -27.998 1.00 92.12 105 ALA A C 1
ATOM 827 O O . ALA A 1 105 ? -3.318 9.678 -29.137 1.00 92.12 105 ALA A O 1
ATOM 828 N N . GLN A 1 106 ? -3.957 10.003 -27.007 1.00 92.19 106 GLN A N 1
ATOM 829 C CA . GLN A 1 106 ? -4.257 11.433 -27.153 1.00 92.19 106 GLN A CA 1
ATOM 830 C C . GLN A 1 106 ? -2.997 12.309 -27.202 1.00 92.19 106 GLN A C 1
ATOM 832 O O . GLN A 1 106 ? -3.048 13.399 -27.763 1.00 92.19 106 GLN A O 1
ATOM 837 N N . GLY A 1 107 ? -1.874 11.851 -26.643 1.00 92.25 107 GLY A N 1
ATOM 838 C CA . GLY A 1 107 ? -0.587 12.545 -26.752 1.00 92.25 107 GLY A CA 1
ATOM 839 C C . GLY A 1 107 ? -0.413 13.775 -25.853 1.00 92.25 107 GLY A C 1
ATOM 840 O O . GLY A 1 107 ? 0.583 14.485 -25.978 1.00 92.25 107 GLY A O 1
ATOM 841 N N . GLU A 1 108 ? -1.349 14.055 -24.940 1.00 91.50 108 GLU A N 1
ATOM 842 C CA . GLU A 1 108 ? -1.338 15.273 -24.121 1.00 91.50 108 GLU A CA 1
ATOM 843 C C . GLU A 1 108 ? -1.479 14.983 -22.622 1.00 91.50 108 GLU A C 1
ATOM 845 O O . GLU A 1 108 ? -2.142 14.039 -22.195 1.00 91.50 108 GLU A O 1
ATOM 850 N N . SER A 1 109 ? -0.834 15.818 -21.799 1.00 93.19 109 SER A N 1
ATOM 851 C CA . SER A 1 109 ? -0.975 15.773 -20.338 1.00 93.19 109 SER A CA 1
ATOM 852 C C . SER A 1 109 ? -2.219 16.535 -19.891 1.00 93.19 109 SER A C 1
ATOM 854 O O . SER A 1 109 ? -2.524 17.592 -20.439 1.00 93.19 109 SER A O 1
ATOM 856 N N . TRP A 1 110 ? -2.882 16.074 -18.830 1.00 91.38 110 TRP A N 1
ATOM 857 C CA . TRP A 1 110 ? -4.050 16.754 -18.273 1.00 91.38 110 TRP A CA 1
ATOM 858 C C . TRP A 1 110 ? -4.193 16.544 -16.761 1.00 91.38 110 TRP A C 1
ATOM 860 O O . TRP A 1 110 ? -3.637 15.620 -16.164 1.00 91.38 110 TRP A O 1
ATOM 870 N N . LEU A 1 111 ? -4.950 17.441 -16.131 1.00 89.31 111 LEU A N 1
ATOM 871 C CA . LEU A 1 111 ? -5.334 17.377 -14.723 1.00 89.31 111 LEU A CA 1
ATOM 872 C C . LEU A 1 111 ? -6.837 17.636 -14.623 1.00 89.31 111 LEU A C 1
ATOM 874 O O . LEU A 1 111 ? -7.341 18.589 -15.214 1.00 89.31 111 LEU A O 1
ATOM 878 N N . GLY A 1 112 ? -7.545 16.803 -13.871 1.00 86.62 112 GLY A N 1
ATOM 879 C CA . GLY A 1 112 ? -8.995 16.875 -13.769 1.00 86.62 112 GLY A CA 1
ATOM 880 C C . GLY A 1 112 ? -9.544 15.987 -12.664 1.00 86.62 112 GLY A C 1
ATOM 881 O O . GLY A 1 112 ? -8.904 15.772 -11.633 1.00 86.62 112 GLY A O 1
ATOM 882 N N . GLN A 1 113 ? -10.753 15.484 -12.882 1.00 83.19 113 GLN A N 1
ATOM 883 C CA . GLN A 1 113 ? -11.455 14.616 -11.948 1.00 83.19 113 GLN A CA 1
ATOM 884 C C . GLN A 1 113 ? -12.007 13.409 -12.707 1.00 83.19 113 GLN A C 1
ATOM 886 O O . GLN A 1 113 ? -12.544 13.575 -13.797 1.00 83.19 113 GLN A O 1
ATOM 891 N N . LEU A 1 114 ? -11.880 12.220 -12.121 1.00 83.88 114 LEU A N 1
ATOM 892 C CA . LEU A 1 114 ? -12.518 10.983 -12.567 1.00 83.88 114 LEU A CA 1
ATOM 893 C C . LEU A 1 114 ? -13.339 10.443 -11.396 1.00 83.88 114 LEU A C 1
ATOM 895 O O . LEU A 1 114 ? -12.795 10.213 -10.312 1.00 83.88 114 LEU A O 1
ATOM 899 N N . GLY A 1 115 ? -14.645 10.241 -11.567 1.00 81.38 115 GLY A N 1
ATOM 900 C CA . GLY A 1 115 ? -15.475 9.879 -10.416 1.00 81.38 115 GLY A CA 1
ATOM 901 C C . GLY A 1 115 ? -15.535 11.018 -9.390 1.00 81.38 115 GLY A C 1
ATOM 902 O O . GLY A 1 115 ? -15.680 12.194 -9.728 1.00 81.38 115 GLY A O 1
ATOM 903 N N . GLU A 1 116 ? -15.375 10.663 -8.115 1.00 80.88 116 GLU A N 1
ATOM 904 C CA . GLU A 1 116 ? -15.181 11.620 -7.015 1.00 80.88 116 GLU A CA 1
ATOM 905 C C . GLU A 1 116 ? -13.697 11.956 -6.761 1.00 80.88 116 GLU A C 1
ATOM 907 O O . GLU A 1 116 ? -13.390 12.671 -5.805 1.00 80.88 116 GLU A O 1
ATOM 912 N N . TRP A 1 117 ? -12.774 11.434 -7.579 1.00 87.00 117 TRP A N 1
ATOM 913 C CA . TRP A 1 117 ? -11.338 11.489 -7.317 1.00 87.00 117 TRP A CA 1
ATOM 914 C C . TRP A 1 117 ? -10.616 12.467 -8.240 1.00 87.00 117 TRP A C 1
ATOM 916 O O . TRP A 1 117 ? -10.866 12.469 -9.449 1.00 87.00 117 TRP A O 1
ATOM 926 N N . PRO A 1 118 ? -9.673 13.269 -7.716 1.00 87.94 118 PRO A N 1
ATOM 927 C CA . PRO A 1 118 ? -8.763 14.007 -8.575 1.00 87.94 118 PRO A CA 1
ATOM 928 C C . PRO A 1 118 ? -7.929 13.018 -9.394 1.00 87.94 118 PRO A C 1
ATOM 930 O O . PRO A 1 118 ? -7.557 11.947 -8.910 1.00 87.94 118 PRO A O 1
ATOM 933 N N . ALA A 1 119 ? -7.650 13.374 -10.639 1.00 91.12 119 ALA A N 1
ATOM 934 C CA . ALA A 1 119 ? -6.875 12.548 -11.544 1.00 91.12 119 ALA A CA 1
ATOM 935 C C . ALA A 1 119 ? -5.908 13.400 -12.359 1.00 91.12 119 ALA A C 1
ATOM 937 O O . ALA A 1 119 ? -6.225 14.525 -12.748 1.00 91.12 119 ALA A O 1
ATOM 938 N N . GLN A 1 120 ? -4.727 12.855 -12.618 1.00 93.69 120 GLN A N 1
ATOM 939 C CA . GLN A 1 120 ? -3.691 13.494 -13.409 1.00 93.69 120 GLN A CA 1
ATOM 940 C C . GLN A 1 120 ? -3.086 12.486 -14.371 1.00 93.69 120 GLN A C 1
ATOM 942 O O . GLN A 1 120 ? -2.627 11.425 -13.952 1.00 93.69 120 GLN A O 1
ATOM 947 N N . TYR A 1 121 ? -2.999 12.867 -15.638 1.00 95.12 121 TYR A N 1
ATOM 948 C CA . TYR A 1 121 ? -2.195 12.167 -16.619 1.00 95.12 121 TYR A CA 1
ATOM 949 C C . TYR A 1 121 ? -1.030 13.044 -17.067 1.00 95.12 121 TYR A C 1
ATOM 951 O O . TYR A 1 121 ? -1.190 14.222 -17.385 1.00 95.12 121 TYR A O 1
ATOM 959 N N . LEU A 1 122 ? 0.158 12.456 -17.097 1.00 95.00 122 LEU A N 1
ATOM 960 C CA . LEU A 1 122 ? 1.374 13.094 -17.568 1.00 95.00 122 LEU A CA 1
ATOM 961 C C . LEU A 1 122 ? 1.914 12.273 -18.732 1.00 95.00 122 LEU A C 1
ATOM 963 O O . LEU A 1 122 ? 2.306 11.123 -18.532 1.00 95.00 122 LEU A O 1
ATOM 967 N N . HIS A 1 123 ? 1.927 12.870 -19.916 1.00 95.31 123 HIS A N 1
ATOM 968 C CA . HIS A 1 123 ? 2.392 12.257 -21.152 1.00 95.31 123 HIS A CA 1
ATOM 969 C C . HIS A 1 123 ? 3.909 12.410 -21.298 1.00 95.31 123 HIS A C 1
ATOM 971 O O . HIS A 1 123 ? 4.428 13.515 -21.141 1.00 95.31 123 HIS A O 1
ATOM 977 N N . GLU A 1 124 ? 4.602 11.302 -21.570 1.00 93.44 124 GLU A N 1
ATOM 978 C CA . GLU A 1 124 ? 6.009 11.238 -22.004 1.00 93.44 124 GLU A CA 1
ATOM 979 C C . GLU A 1 124 ? 6.958 12.219 -21.301 1.00 93.44 124 GLU A C 1
ATOM 981 O O . GLU A 1 124 ? 7.750 12.940 -21.909 1.00 93.44 124 GLU A O 1
ATOM 986 N N . ARG A 1 125 ? 6.913 12.234 -19.968 1.00 91.62 125 ARG A N 1
ATOM 987 C CA . ARG A 1 125 ? 7.786 13.099 -19.179 1.00 91.62 125 ARG A CA 1
ATOM 988 C C . ARG A 1 125 ? 9.235 12.676 -19.317 1.00 91.62 125 ARG A C 1
ATOM 990 O O . ARG A 1 125 ? 9.552 11.492 -19.190 1.00 91.62 125 ARG A O 1
ATOM 997 N N . ASN A 1 126 ? 10.119 13.663 -19.449 1.00 88.56 126 ASN A N 1
ATOM 998 C CA . ASN A 1 126 ? 11.547 13.434 -19.294 1.00 88.56 126 ASN A CA 1
ATOM 999 C C . ASN A 1 126 ? 11.827 12.909 -17.870 1.00 88.56 126 ASN A C 1
ATOM 1001 O O . ASN A 1 126 ? 11.386 13.502 -16.881 1.00 88.56 126 ASN A O 1
ATOM 1005 N N . THR A 1 127 ? 12.527 11.776 -17.782 1.00 86.56 127 THR A N 1
ATOM 1006 C CA . THR A 1 127 ? 12.947 11.153 -16.519 1.00 86.56 127 THR A CA 1
ATOM 1007 C C . THR A 1 127 ? 14.463 11.016 -16.397 1.00 86.56 127 THR A C 1
ATOM 1009 O O . THR A 1 127 ? 14.951 10.239 -15.576 1.00 86.56 127 THR A O 1
ATOM 1012 N N . ASP A 1 128 ? 15.221 11.767 -17.195 1.00 86.88 128 ASP A N 1
ATOM 1013 C CA . ASP A 1 128 ? 16.672 11.864 -17.099 1.00 86.88 128 ASP A CA 1
ATOM 1014 C C . AS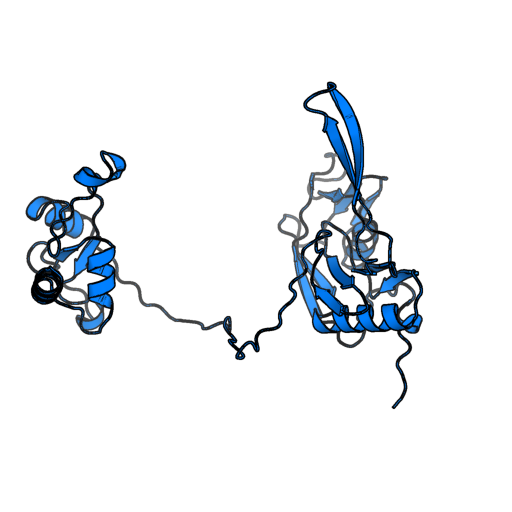P A 1 128 ? 17.086 12.241 -15.672 1.00 86.88 128 ASP A C 1
ATOM 1016 O O . ASP A 1 128 ? 16.470 13.084 -15.014 1.00 86.88 128 ASP A O 1
ATOM 1020 N N . MET A 1 129 ? 18.146 11.604 -15.183 1.00 85.75 129 MET A N 1
ATOM 1021 C CA . MET A 1 129 ? 18.658 11.825 -13.835 1.00 85.75 129 MET A CA 1
ATOM 1022 C C . MET A 1 129 ? 20.090 12.331 -13.887 1.00 85.75 129 MET A C 1
ATOM 1024 O O . MET A 1 129 ? 20.912 11.816 -14.636 1.00 85.75 129 MET A O 1
ATOM 1028 N N . LEU A 1 130 ? 20.415 13.306 -13.040 1.00 89.31 130 LEU A N 1
ATOM 1029 C CA . LEU A 1 130 ? 21.794 13.729 -12.841 1.00 89.31 130 LEU A CA 1
ATOM 1030 C C . LEU A 1 130 ? 22.396 12.930 -11.685 1.00 89.31 130 LEU A C 1
ATOM 1032 O O . LEU A 1 130 ? 22.029 13.119 -10.524 1.00 89.31 130 LEU A O 1
ATOM 1036 N N . LYS A 1 131 ? 23.329 12.035 -11.995 1.00 89.69 131 LYS A N 1
ATOM 1037 C CA . LYS A 1 131 ? 24.126 11.344 -10.990 1.00 89.69 131 LYS A CA 1
ATOM 1038 C C . LYS A 1 131 ? 25.270 12.253 -10.580 1.00 89.69 131 LYS A C 1
ATOM 1040 O O . LYS A 1 131 ? 26.159 12.550 -11.369 1.00 89.69 131 LYS A O 1
ATOM 1045 N N . ILE A 1 132 ? 25.230 12.691 -9.331 1.00 92.88 132 ILE A N 1
ATOM 1046 C CA . ILE A 1 132 ? 26.277 13.515 -8.739 1.00 92.88 132 ILE A CA 1
ATOM 1047 C C . ILE A 1 132 ? 27.156 12.602 -7.884 1.00 92.88 132 ILE A C 1
ATOM 1049 O O . ILE A 1 132 ? 26.667 11.955 -6.957 1.00 92.88 132 ILE A O 1
ATOM 1053 N N . SER A 1 133 ? 28.448 12.543 -8.188 1.00 91.81 133 SER A N 1
ATOM 1054 C CA . SER A 1 133 ? 29.429 11.764 -7.432 1.00 91.81 133 SER A CA 1
ATOM 1055 C C . SER A 1 133 ? 30.703 12.562 -7.201 1.00 91.81 133 SER A C 1
ATOM 1057 O O . SER A 1 133 ? 30.967 13.548 -7.881 1.00 91.81 133 SER A O 1
ATOM 1059 N N . ARG A 1 134 ? 31.500 12.137 -6.223 1.00 94.31 134 ARG A N 1
ATOM 1060 C CA . ARG A 1 134 ? 32.811 12.725 -5.970 1.00 94.31 134 ARG A CA 1
ATOM 1061 C C . ARG A 1 134 ? 33.866 11.924 -6.719 1.00 94.31 134 ARG A C 1
ATOM 1063 O O . ARG A 1 134 ? 33.901 10.703 -6.566 1.00 94.31 134 ARG A O 1
ATOM 1070 N N . ASP A 1 135 ? 34.685 12.591 -7.520 1.00 89.69 135 ASP A N 1
ATOM 1071 C CA . ASP A 1 135 ? 35.815 11.955 -8.187 1.00 89.69 135 ASP A CA 1
ATOM 1072 C C . ASP A 1 135 ? 36.793 11.439 -7.112 1.00 89.69 135 ASP A C 1
ATOM 1074 O O . ASP A 1 135 ? 37.215 12.213 -6.244 1.00 89.69 135 ASP A O 1
ATOM 1078 N N . PRO A 1 136 ? 37.127 10.138 -7.103 1.00 88.44 136 PRO A N 1
ATOM 1079 C CA . PRO A 1 136 ? 37.974 9.554 -6.068 1.00 88.44 136 PRO A CA 1
ATOM 1080 C C . PRO A 1 136 ? 39.445 9.990 -6.163 1.00 88.44 136 PRO A C 1
ATOM 1082 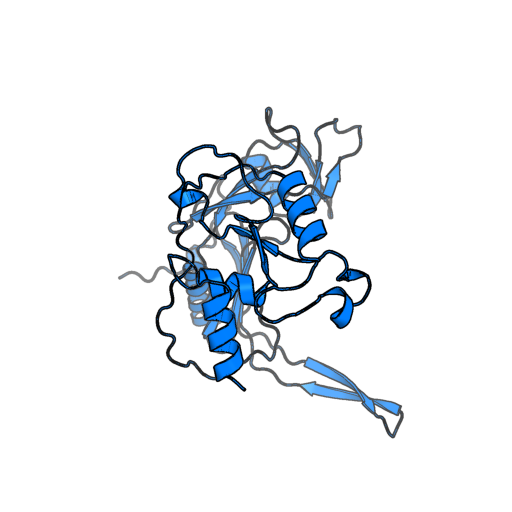O O . PRO A 1 136 ? 40.177 9.837 -5.188 1.00 88.44 136 PRO A O 1
ATOM 1085 N N . VAL A 1 137 ? 39.882 10.517 -7.309 1.00 90.62 137 VAL A N 1
ATOM 1086 C CA . VAL A 1 137 ? 41.255 10.964 -7.571 1.00 90.62 137 VAL A CA 1
ATOM 1087 C C . VAL A 1 137 ? 41.397 12.459 -7.308 1.00 90.62 137 VAL A C 1
ATOM 1089 O O . VAL A 1 137 ? 42.312 12.870 -6.598 1.00 90.62 137 VAL A O 1
ATOM 1092 N N . THR A 1 138 ? 40.504 13.283 -7.858 1.00 90.69 138 THR A N 1
ATOM 1093 C CA . THR A 1 138 ? 40.611 14.750 -7.751 1.00 90.69 138 THR A CA 1
ATOM 1094 C C . THR A 1 138 ? 39.853 15.319 -6.551 1.00 90.69 138 THR A C 1
ATOM 1096 O O . THR A 1 138 ? 40.140 16.427 -6.102 1.00 90.69 138 THR A O 1
ATOM 1099 N N . GLY A 1 139 ? 38.888 14.575 -5.998 1.00 91.19 139 GLY A N 1
ATOM 1100 C CA . GLY A 1 139 ? 38.007 15.039 -4.925 1.00 91.19 139 GLY A CA 1
ATOM 1101 C C . GLY A 1 139 ? 36.956 16.061 -5.376 1.00 91.19 139 GLY A C 1
ATOM 1102 O O . GLY A 1 139 ? 36.190 16.556 -4.540 1.00 91.19 139 GLY A O 1
ATOM 1103 N N . GLU A 1 140 ? 36.903 16.382 -6.668 1.00 93.31 140 GLU A N 1
ATOM 1104 C CA . GLU A 1 140 ? 35.928 17.304 -7.240 1.00 93.31 140 GLU A CA 1
ATOM 1105 C C . GLU A 1 140 ? 34.551 16.647 -7.382 1.00 93.31 140 GLU A C 1
ATOM 1107 O O . GLU A 1 140 ? 34.407 15.424 -7.442 1.00 93.31 140 GLU A O 1
ATOM 1112 N N . MET A 1 141 ? 33.510 17.476 -7.404 1.00 93.56 141 MET A N 1
ATOM 1113 C CA . MET A 1 141 ? 32.154 17.010 -7.677 1.00 93.56 141 MET A CA 1
ATOM 1114 C C . MET A 1 141 ? 31.978 16.862 -9.184 1.00 93.56 141 MET A C 1
ATOM 1116 O O . MET A 1 141 ? 32.074 17.843 -9.917 1.00 93.56 141 MET A O 1
ATOM 1120 N N . VAL A 1 142 ? 31.678 15.649 -9.633 1.00 93.12 142 VAL A N 1
ATOM 1121 C CA . VAL A 1 142 ? 31.366 15.341 -11.028 1.00 93.12 142 VAL A CA 1
ATOM 1122 C C . VAL A 1 142 ? 29.885 15.017 -11.167 1.00 93.12 142 VAL A C 1
ATOM 1124 O O . VAL A 1 142 ? 29.273 14.408 -10.283 1.00 93.12 142 VAL A O 1
ATOM 1127 N N . SER A 1 143 ? 29.295 15.439 -12.281 1.00 90.94 143 SER A N 1
ATOM 1128 C CA . SER A 1 143 ? 27.898 15.170 -12.602 1.00 90.94 143 SER A CA 1
ATOM 1129 C C . SER A 1 143 ? 27.786 14.433 -13.931 1.00 90.94 143 SER A C 1
ATOM 1131 O O . SER A 1 143 ? 28.296 14.905 -14.945 1.00 90.94 143 SER A O 1
ATOM 1133 N N . GLU A 1 144 ? 27.086 13.309 -13.930 1.00 89.94 144 GLU A N 1
ATOM 1134 C CA . GLU A 1 144 ? 26.817 12.467 -15.092 1.00 89.94 144 GLU A CA 1
ATOM 1135 C C . GLU A 1 144 ? 25.315 12.504 -15.400 1.00 89.94 144 GLU A C 1
ATOM 1137 O O . GLU A 1 144 ? 24.491 12.228 -14.526 1.00 89.94 144 GLU A O 1
ATOM 1142 N N . LEU A 1 145 ? 24.941 12.855 -16.634 1.00 88.25 145 LEU A N 1
ATOM 1143 C CA . LEU A 1 145 ? 23.546 12.803 -17.077 1.00 88.25 145 LEU A CA 1
ATOM 1144 C C . LEU A 1 145 ? 23.193 11.375 -17.508 1.00 88.25 145 LEU A C 1
ATOM 1146 O O . LEU A 1 145 ? 23.658 10.896 -18.540 1.00 88.25 145 LEU A O 1
ATOM 1150 N N . LEU A 1 146 ? 22.325 10.723 -16.743 1.00 85.19 146 LEU A N 1
ATOM 1151 C CA . LEU A 1 146 ? 21.738 9.428 -17.063 1.00 85.19 146 LEU A CA 1
ATOM 1152 C C . LEU A 1 146 ? 20.451 9.648 -17.855 1.00 85.19 146 LEU A C 1
ATOM 1154 O O . LEU A 1 146 ? 19.463 10.141 -17.307 1.00 85.19 146 LEU A O 1
ATOM 1158 N N . LYS A 1 147 ? 20.466 9.280 -19.137 1.00 85.19 147 LYS A N 1
ATOM 1159 C CA . LYS A 1 147 ? 19.284 9.379 -19.995 1.00 85.19 147 LYS A CA 1
ATOM 1160 C C . LYS A 1 147 ? 18.327 8.220 -19.748 1.00 85.19 147 LYS A C 1
ATOM 1162 O O . LYS A 1 147 ? 18.760 7.070 -19.724 1.00 85.19 147 LYS A O 1
ATOM 1167 N N . ASN A 1 148 ? 17.041 8.518 -19.621 1.00 82.81 148 ASN A N 1
ATOM 1168 C CA . ASN A 1 148 ? 15.987 7.521 -19.458 1.00 82.81 148 ASN A CA 1
ATOM 1169 C C . ASN A 1 148 ? 14.934 7.677 -20.559 1.00 82.81 148 ASN A C 1
ATOM 1171 O O . ASN A 1 148 ? 14.707 8.787 -21.045 1.00 82.81 148 ASN A O 1
ATOM 1175 N N . PRO A 1 149 ? 14.259 6.586 -20.960 1.00 86.00 149 PRO A N 1
ATOM 1176 C CA . PRO A 1 149 ? 13.124 6.716 -21.858 1.00 86.00 149 PRO A CA 1
ATOM 1177 C C . PRO A 1 149 ? 12.044 7.611 -21.221 1.00 86.00 149 PRO A C 1
ATOM 1179 O O . PRO A 1 149 ? 11.843 7.566 -19.998 1.00 86.00 149 PRO A O 1
ATOM 1182 N N . PRO A 1 150 ? 11.345 8.435 -22.021 1.00 87.88 150 PRO A N 1
ATOM 1183 C CA . PRO A 1 150 ? 10.268 9.263 -21.512 1.00 87.88 150 PRO A CA 1
ATOM 1184 C C . PRO A 1 150 ? 9.157 8.383 -20.941 1.00 87.88 150 PRO A C 1
ATOM 1186 O O . PRO A 1 150 ? 8.849 7.303 -21.450 1.00 87.88 150 PRO A O 1
ATOM 1189 N N . LYS A 1 151 ? 8.568 8.850 -19.844 1.00 91.38 151 LYS A N 1
ATOM 1190 C CA . LYS A 1 151 ? 7.649 8.062 -19.030 1.00 91.38 151 LYS A CA 1
ATOM 1191 C C . LYS A 1 151 ? 6.292 8.735 -18.946 1.00 91.38 151 LYS A C 1
ATOM 1193 O O . LYS A 1 151 ? 6.191 9.890 -18.531 1.00 91.38 151 LYS A O 1
ATOM 1198 N N . SER A 1 152 ? 5.251 7.975 -19.243 1.00 94.69 152 SER A N 1
ATOM 1199 C CA . SER A 1 152 ? 3.872 8.391 -19.024 1.00 94.69 152 SER A CA 1
ATOM 1200 C C . SER A 1 152 ? 3.360 7.873 -17.683 1.00 94.69 152 SER A C 1
ATOM 1202 O O . SER A 1 152 ? 3.755 6.800 -17.216 1.00 94.69 152 SER A O 1
ATOM 1204 N N . SER A 1 153 ? 2.483 8.631 -17.032 1.00 95.44 153 SER A N 1
ATOM 1205 C CA . SER A 1 153 ? 1.884 8.214 -15.762 1.00 95.44 153 SER A CA 1
ATOM 1206 C C . SER A 1 153 ? 0.465 8.732 -15.597 1.00 95.44 153 SER A C 1
ATOM 1208 O O . SER A 1 153 ? 0.225 9.910 -15.846 1.00 95.44 153 SER A O 1
ATOM 1210 N N . LEU A 1 154 ? -0.425 7.874 -15.107 1.00 95.31 154 LEU A N 1
ATOM 1211 C CA . LEU A 1 154 ? -1.770 8.217 -14.654 1.00 95.31 154 LEU A CA 1
ATOM 1212 C C . LEU A 1 154 ? -1.830 8.052 -13.133 1.00 95.31 154 LEU A C 1
ATOM 1214 O O . LEU A 1 154 ? -1.450 7.007 -12.611 1.00 95.31 154 LEU A O 1
ATOM 1218 N N . HIS A 1 155 ? -2.325 9.067 -12.439 1.00 94.81 155 HIS A N 1
ATOM 1219 C CA . HIS A 1 155 ? -2.658 9.022 -11.021 1.00 94.81 155 HIS A CA 1
ATOM 1220 C C . HIS A 1 155 ? -4.147 9.306 -10.861 1.00 94.81 155 HIS A C 1
ATOM 1222 O O . HIS A 1 155 ? -4.643 10.279 -11.429 1.00 94.81 155 HIS A O 1
ATOM 1228 N N . ILE A 1 156 ? -4.853 8.490 -10.085 1.00 92.25 156 ILE A N 1
ATOM 1229 C CA . ILE A 1 156 ? -6.250 8.710 -9.704 1.00 92.25 156 ILE A CA 1
ATOM 1230 C C . ILE A 1 156 ? -6.334 8.585 -8.190 1.00 92.25 156 ILE A C 1
ATOM 1232 O O . ILE A 1 156 ? -5.878 7.592 -7.633 1.00 92.25 156 ILE A O 1
ATOM 1236 N N . GLY A 1 157 ? -6.953 9.549 -7.521 1.00 90.56 157 GLY A N 1
ATOM 1237 C CA . GLY A 1 157 ? -7.170 9.508 -6.082 1.00 90.56 157 GLY A CA 1
ATOM 1238 C C . GLY A 1 157 ? -6.255 10.436 -5.298 1.00 90.56 157 GLY A C 1
ATOM 1239 O O . GLY A 1 157 ? -5.714 11.408 -5.814 1.00 90.56 157 GLY A O 1
ATOM 1240 N N . GLU A 1 158 ? -6.149 10.178 -4.001 1.00 86.56 158 GLU A N 1
ATOM 1241 C CA . GLU A 1 158 ? -5.386 11.001 -3.080 1.00 86.56 158 GLU A CA 1
ATOM 1242 C C . GLU A 1 158 ? -4.725 10.163 -1.986 1.00 86.56 158 GLU A C 1
ATOM 1244 O O . GLU A 1 158 ? -5.341 9.304 -1.342 1.00 86.56 158 GLU A O 1
ATOM 1249 N N . TRP A 1 159 ? -3.451 10.464 -1.744 1.00 79.06 159 TRP A N 1
ATOM 1250 C CA . TRP A 1 159 ? -2.641 9.756 -0.767 1.00 79.06 159 TRP A CA 1
ATOM 1251 C C . TRP A 1 159 ? -3.233 9.852 0.647 1.00 79.06 159 TRP A C 1
ATOM 1253 O O . TRP A 1 159 ? -3.607 10.926 1.122 1.00 79.06 159 TRP A O 1
ATOM 1263 N N . GLY A 1 160 ? -3.310 8.711 1.334 1.00 74.75 160 GLY A N 1
ATOM 1264 C CA . GLY A 1 160 ? -3.905 8.604 2.669 1.00 74.75 160 GLY A CA 1
ATOM 1265 C C . GLY A 1 160 ? -5.428 8.417 2.695 1.00 74.75 160 GLY A C 1
ATOM 1266 O O . GLY A 1 160 ? -5.983 8.275 3.783 1.00 74.75 160 GLY A O 1
ATOM 1267 N N . ALA A 1 161 ? -6.098 8.387 1.539 1.00 81.75 161 ALA A N 1
ATOM 1268 C CA . ALA A 1 161 ? -7.479 7.924 1.409 1.00 81.75 161 ALA A CA 1
ATOM 1269 C C . ALA A 1 161 ? -7.537 6.691 0.498 1.00 81.75 161 ALA A C 1
ATOM 1271 O O . ALA A 1 161 ? -7.674 5.566 0.971 1.00 81.75 161 ALA A O 1
ATOM 1272 N N . TRP A 1 162 ? -7.380 6.903 -0.803 1.00 88.50 162 TRP A N 1
ATOM 1273 C CA . TRP A 1 162 ? -7.266 5.854 -1.808 1.00 88.50 162 TRP A CA 1
ATOM 1274 C C . TRP A 1 162 ? -6.594 6.444 -3.043 1.00 88.50 162 TRP A C 1
ATOM 1276 O O . TRP A 1 162 ? -6.900 7.576 -3.410 1.00 88.50 162 TRP A O 1
ATOM 1286 N N . ASN A 1 163 ? -5.714 5.681 -3.686 1.00 91.94 163 ASN A N 1
ATOM 1287 C CA . ASN A 1 163 ? -5.118 6.050 -4.961 1.00 91.94 163 ASN A CA 1
ATOM 1288 C C . ASN A 1 163 ? -4.875 4.820 -5.842 1.00 91.94 163 ASN A C 1
ATOM 1290 O O . ASN A 1 163 ? -4.688 3.709 -5.342 1.00 91.94 163 ASN A O 1
ATOM 1294 N N . ALA A 1 164 ? -4.843 5.059 -7.146 1.00 92.81 164 ALA A N 1
ATOM 1295 C CA . ALA A 1 164 ? -4.356 4.156 -8.169 1.00 92.81 164 ALA A CA 1
ATOM 1296 C C . ALA A 1 164 ? -3.295 4.881 -8.998 1.00 92.81 164 ALA A C 1
ATOM 1298 O O . ALA A 1 164 ? -3.499 6.009 -9.450 1.00 92.81 164 ALA A O 1
ATOM 1299 N N . ASP A 1 165 ? -2.168 4.211 -9.197 1.00 95.06 165 ASP A N 1
ATOM 1300 C CA . ASP A 1 165 ? -1.057 4.711 -9.989 1.00 95.06 165 ASP A CA 1
ATOM 1301 C C . ASP A 1 165 ? -0.821 3.768 -11.159 1.00 95.06 165 ASP A C 1
ATOM 1303 O O . ASP A 1 165 ? -0.799 2.551 -10.988 1.00 95.06 165 ASP A O 1
ATOM 1307 N N . VAL A 1 166 ? -0.623 4.333 -12.342 1.00 94.88 166 VAL A N 1
ATOM 1308 C CA . VAL A 1 166 ? -0.255 3.607 -13.553 1.00 94.88 166 VAL A CA 1
ATOM 1309 C C . VAL A 1 166 ? 0.949 4.295 -14.163 1.00 94.88 166 VAL A C 1
ATOM 1311 O O . VAL A 1 166 ? 1.029 5.520 -14.252 1.00 94.88 166 VAL A O 1
ATOM 1314 N N . THR A 1 167 ? 1.903 3.495 -14.600 1.00 93.81 167 THR A N 1
ATOM 1315 C CA . THR A 1 167 ? 3.140 3.944 -15.222 1.00 93.81 167 THR A CA 1
ATOM 1316 C C . THR A 1 167 ? 3.302 3.232 -16.553 1.00 93.81 167 THR A C 1
ATOM 1318 O O . THR A 1 167 ? 3.061 2.031 -16.619 1.00 93.81 167 THR A O 1
ATOM 1321 N N . GLY A 1 168 ? 3.785 3.933 -17.579 1.00 91.12 168 GLY A N 1
ATOM 1322 C CA . GLY A 1 168 ? 4.182 3.287 -18.822 1.00 91.12 168 GLY A CA 1
ATOM 1323 C C . GLY A 1 168 ? 5.293 3.992 -19.584 1.00 91.12 168 GLY A C 1
ATOM 1324 O O . GLY A 1 168 ? 5.597 5.161 -19.337 1.00 91.12 168 GLY A O 1
ATOM 1325 N N . ILE A 1 169 ? 5.902 3.250 -20.503 1.00 90.06 169 ILE A N 1
ATOM 1326 C CA . ILE A 1 169 ? 6.933 3.709 -21.441 1.00 90.06 169 ILE A CA 1
ATOM 1327 C C . ILE A 1 169 ? 6.463 3.307 -22.835 1.00 90.06 169 ILE A C 1
ATOM 1329 O O . ILE A 1 169 ? 6.049 2.168 -23.019 1.00 90.06 169 ILE A O 1
ATOM 1333 N N . ALA A 1 170 ? 6.509 4.229 -23.799 1.00 87.88 170 ALA A N 1
ATOM 1334 C CA . ALA A 1 170 ? 6.112 3.961 -25.187 1.00 87.88 170 ALA A CA 1
ATOM 1335 C C . ALA A 1 170 ? 4.714 3.308 -25.342 1.00 87.88 170 ALA A C 1
ATOM 1337 O O . ALA A 1 170 ? 4.493 2.494 -26.232 1.00 87.88 170 ALA A O 1
ATOM 1338 N N . GLY A 1 171 ? 3.771 3.640 -24.451 1.00 86.31 171 GLY A N 1
ATOM 1339 C CA . GLY A 1 171 ? 2.406 3.095 -24.461 1.00 86.31 171 GLY A CA 1
ATOM 1340 C C . GLY A 1 171 ? 2.216 1.768 -23.717 1.00 86.31 171 GLY A C 1
ATOM 1341 O O . GLY A 1 171 ? 1.074 1.356 -23.507 1.00 86.31 171 GLY A O 1
ATOM 1342 N N . ASP A 1 172 ? 3.291 1.139 -23.238 1.00 89.81 172 ASP A N 1
ATOM 1343 C CA . ASP A 1 172 ? 3.221 -0.072 -22.419 1.00 89.81 172 ASP A CA 1
ATOM 1344 C C . ASP A 1 172 ? 3.044 0.290 -20.943 1.00 89.81 172 ASP A C 1
ATOM 1346 O O . ASP A 1 172 ? 3.974 0.763 -20.287 1.00 89.81 172 ASP A O 1
ATOM 1350 N N . PHE A 1 173 ? 1.830 0.081 -20.423 1.00 91.94 173 PHE A N 1
ATOM 1351 C CA . PHE A 1 173 ? 1.433 0.456 -19.064 1.00 91.94 173 PHE A CA 1
ATOM 1352 C C . PHE A 1 173 ? 1.332 -0.733 -18.106 1.00 91.94 173 PHE A C 1
ATOM 1354 O O . PHE A 1 173 ? 0.891 -1.821 -18.478 1.00 91.94 173 PHE A O 1
ATOM 1361 N N . ALA A 1 174 ? 1.656 -0.480 -16.838 1.00 91.81 174 ALA A N 1
ATOM 1362 C CA . ALA A 1 174 ? 1.467 -1.396 -15.721 1.00 91.81 174 ALA A CA 1
ATOM 1363 C C . ALA A 1 174 ? 1.027 -0.649 -14.448 1.00 91.81 174 ALA A C 1
ATOM 1365 O O . ALA A 1 174 ? 1.307 0.544 -14.276 1.00 91.81 174 ALA A O 1
ATOM 1366 N N . ILE A 1 175 ? 0.335 -1.366 -13.555 1.00 91.44 175 ILE A N 1
ATOM 1367 C CA . ILE A 1 175 ? -0.110 -0.847 -12.254 1.00 91.44 175 ILE A CA 1
ATOM 1368 C C . ILE A 1 175 ? 1.098 -0.575 -11.353 1.00 91.44 175 ILE A C 1
ATOM 1370 O O . ILE A 1 175 ? 2.027 -1.378 -11.261 1.00 91.44 175 ILE A O 1
ATOM 1374 N N . GLY A 1 176 ? 1.050 0.554 -10.654 1.00 88.12 176 GLY A N 1
ATOM 1375 C CA . GLY A 1 176 ? 2.051 1.023 -9.712 1.00 88.12 176 GLY A CA 1
ATOM 1376 C C . GLY A 1 176 ? 2.980 2.103 -10.268 1.00 88.12 176 GLY A C 1
ATOM 1377 O O . GLY A 1 176 ? 2.926 2.522 -11.428 1.00 88.12 176 GLY A O 1
ATOM 1378 N N . ILE A 1 177 ? 3.871 2.569 -9.393 1.00 77.44 177 ILE A N 1
ATOM 1379 C CA . ILE A 1 177 ? 4.910 3.546 -9.721 1.00 77.44 177 ILE A CA 1
ATOM 1380 C C . ILE A 1 177 ? 6.231 2.795 -9.887 1.00 77.44 177 ILE A C 1
ATOM 1382 O O . ILE A 1 177 ? 6.893 2.477 -8.902 1.00 77.44 177 ILE A O 1
ATOM 1386 N N . PHE A 1 178 ? 6.645 2.535 -11.130 1.00 67.44 178 PHE A N 1
ATOM 1387 C CA . PHE A 1 178 ? 7.978 1.973 -11.372 1.00 67.44 178 PHE A CA 1
ATOM 1388 C C . PHE A 1 178 ? 9.049 3.065 -11.259 1.00 67.44 178 PHE A C 1
ATOM 1390 O O . PHE A 1 178 ? 8.884 4.138 -11.856 1.00 67.44 178 PHE A O 1
ATOM 1397 N N . PRO A 1 179 ? 10.150 2.840 -10.525 1.00 60.06 179 PRO A N 1
ATOM 1398 C CA . PRO A 1 179 ? 11.285 3.748 -10.576 1.00 60.06 179 PRO A CA 1
ATOM 1399 C C . PRO A 1 179 ? 11.891 3.743 -11.992 1.00 60.06 179 PRO A C 1
ATOM 1401 O O . PRO A 1 179 ? 11.775 2.741 -12.708 1.00 60.06 179 PRO A O 1
ATOM 1404 N N . PRO A 1 180 ? 12.539 4.841 -12.420 1.00 54.03 180 PRO A N 1
ATOM 1405 C CA . PRO A 1 180 ? 13.334 4.813 -13.642 1.00 54.03 180 PRO A CA 1
ATOM 1406 C C . PRO A 1 180 ? 14.366 3.681 -13.514 1.00 54.03 180 PRO A C 1
ATOM 1408 O O . PRO A 1 180 ? 15.028 3.597 -12.482 1.00 54.03 180 PRO A O 1
ATOM 1411 N N . SER A 1 181 ? 14.459 2.820 -14.538 1.00 51.41 181 SER A N 1
ATOM 1412 C CA . SER A 1 181 ? 15.328 1.627 -14.711 1.00 51.41 181 SER A CA 1
ATOM 1413 C C . SER A 1 181 ? 14.805 0.213 -14.383 1.00 51.41 181 SER A C 1
ATOM 1415 O O . SER A 1 181 ? 15.531 -0.746 -14.634 1.00 51.41 181 SER A O 1
ATOM 1417 N N . PHE A 1 182 ? 13.544 0.002 -13.988 1.00 43.81 182 PHE A N 1
ATOM 1418 C CA . PHE A 1 182 ? 12.969 -1.361 -14.014 1.00 43.81 182 PHE A CA 1
ATOM 1419 C C . PHE A 1 182 ? 12.410 -1.703 -15.403 1.00 43.81 182 PHE A C 1
ATOM 1421 O O . PHE A 1 182 ? 11.204 -1.681 -15.633 1.00 43.81 182 PHE A O 1
ATOM 1428 N N . ILE A 1 183 ? 13.298 -2.009 -16.350 1.00 47.09 183 ILE A N 1
ATOM 1429 C CA . ILE A 1 183 ? 12.905 -2.641 -17.612 1.00 47.09 183 ILE A CA 1
ATOM 1430 C C . ILE A 1 183 ? 12.853 -4.153 -17.374 1.00 47.09 183 ILE A C 1
ATOM 1432 O O . ILE A 1 183 ? 13.882 -4.792 -17.169 1.00 47.09 183 ILE A O 1
ATOM 1436 N N . ARG A 1 184 ? 11.652 -4.741 -17.417 1.00 41.97 184 ARG A N 1
ATOM 1437 C CA . ARG A 1 184 ? 11.483 -6.190 -17.582 1.00 41.97 184 ARG A CA 1
ATOM 1438 C C . ARG A 1 184 ? 11.427 -6.491 -19.081 1.00 41.97 184 ARG A C 1
ATOM 1440 O O . ARG A 1 184 ? 10.363 -6.746 -19.632 1.00 41.97 184 ARG A O 1
ATOM 1447 N N . THR A 1 185 ? 12.567 -6.405 -19.758 1.00 45.09 185 THR A N 1
ATOM 1448 C CA . THR A 1 185 ? 12.730 -6.937 -21.117 1.00 45.09 185 THR A CA 1
ATOM 1449 C C . THR A 1 185 ? 12.854 -8.442 -20.992 1.00 45.09 185 THR A C 1
ATOM 1451 O O . THR A 1 185 ? 13.946 -8.935 -20.755 1.00 45.09 185 THR A O 1
ATOM 1454 N N . GLU A 1 186 ? 11.708 -9.119 -21.016 1.00 42.03 186 GLU A N 1
ATOM 1455 C CA . GLU A 1 186 ? 11.472 -10.469 -21.548 1.00 42.03 186 GLU A CA 1
ATOM 1456 C C . GLU A 1 186 ? 10.138 -10.980 -20.985 1.00 42.03 186 GLU A C 1
ATOM 1458 O O . GLU A 1 186 ? 10.015 -11.362 -19.818 1.00 42.03 186 GLU A O 1
ATOM 1463 N N . GLN A 1 187 ? 9.103 -10.973 -21.827 1.00 43.97 187 GLN A N 1
ATOM 1464 C CA . GLN A 1 187 ? 7.908 -11.776 -21.599 1.00 43.97 187 GLN A CA 1
ATOM 1465 C C . GLN A 1 187 ? 8.249 -13.230 -21.940 1.00 43.97 187 GLN A C 1
ATOM 1467 O O . GLN A 1 187 ? 8.175 -13.646 -23.093 1.00 43.97 187 GLN A O 1
ATOM 1472 N N . LEU A 1 188 ? 8.615 -14.018 -20.929 1.00 42.22 188 LEU A N 1
ATOM 1473 C CA . LEU A 1 188 ? 8.417 -15.465 -21.002 1.00 42.22 188 LEU A CA 1
ATOM 1474 C C . LEU A 1 188 ? 6.901 -15.728 -20.977 1.00 42.22 188 LEU A C 1
ATOM 1476 O O . LEU A 1 188 ? 6.207 -15.079 -20.187 1.00 42.22 188 LEU A O 1
ATOM 1480 N N . PRO A 1 189 ? 6.362 -16.647 -21.801 1.00 41.91 189 PRO A N 1
ATOM 1481 C CA . PRO A 1 189 ? 4.952 -17.003 -21.734 1.00 41.91 189 PRO A CA 1
ATOM 1482 C C . PRO A 1 189 ? 4.651 -17.542 -20.335 1.00 41.91 189 PRO A C 1
ATOM 1484 O O . PRO A 1 189 ? 5.118 -18.614 -19.952 1.00 41.91 189 PRO A O 1
ATOM 1487 N N . THR A 1 190 ? 3.899 -16.777 -19.548 1.00 48.22 190 THR A N 1
ATOM 1488 C CA . THR A 1 190 ? 3.396 -17.226 -18.253 1.00 48.22 190 THR A CA 1
ATOM 1489 C C . THR A 1 190 ? 2.262 -18.215 -18.503 1.00 48.22 190 THR A C 1
ATOM 1491 O O . THR A 1 190 ? 1.241 -17.809 -19.064 1.00 48.22 190 THR A O 1
ATOM 1494 N N . PRO A 1 191 ? 2.377 -19.493 -18.101 1.00 52.34 191 PRO A N 1
ATOM 1495 C CA . PRO A 1 191 ? 1.184 -20.307 -17.928 1.00 52.34 191 PRO A CA 1
ATOM 1496 C C . PRO A 1 191 ? 0.267 -19.588 -16.928 1.00 52.34 191 PRO A C 1
ATOM 1498 O O . PRO A 1 191 ? 0.746 -19.017 -15.949 1.00 52.34 191 PRO A O 1
ATOM 1501 N N . ASN A 1 192 ? -1.041 -19.570 -17.194 1.00 49.84 192 ASN A N 1
ATOM 1502 C CA . ASN A 1 192 ? -2.028 -19.000 -16.279 1.00 49.84 192 ASN A CA 1
ATOM 1503 C C . ASN A 1 192 ? -2.009 -19.789 -14.960 1.00 49.84 192 ASN A C 1
ATOM 1505 O O . ASN A 1 192 ? -2.642 -20.835 -14.842 1.00 49.84 192 ASN A O 1
ATOM 1509 N N . LEU A 1 193 ? -1.256 -19.291 -13.981 1.00 55.34 193 LEU A N 1
ATOM 1510 C CA . LEU A 1 193 ? -1.200 -19.794 -12.614 1.00 55.34 193 LEU A CA 1
ATOM 1511 C C . LEU A 1 193 ? -2.094 -18.896 -11.752 1.00 55.34 193 LEU A C 1
ATOM 1513 O O . LEU A 1 193 ? -1.635 -17.937 -11.138 1.00 55.34 193 LEU A O 1
ATOM 1517 N N . THR A 1 194 ? -3.401 -19.152 -11.773 1.00 58.50 194 THR A N 1
ATOM 1518 C CA . THR A 1 194 ? -4.362 -18.493 -10.877 1.00 58.50 194 THR A CA 1
ATOM 1519 C C . THR A 1 194 ? -4.355 -19.166 -9.507 1.00 58.50 194 THR A C 1
ATOM 1521 O O . THR A 1 194 ? -4.766 -20.318 -9.378 1.00 58.50 194 THR A O 1
ATOM 1524 N N . GLU A 1 195 ? -3.943 -18.422 -8.482 1.00 43.91 195 GLU A N 1
ATOM 1525 C CA . GLU A 1 195 ? -4.043 -18.765 -7.058 1.00 43.91 195 GLU A CA 1
ATOM 1526 C C . GLU A 1 195 ? -4.875 -17.689 -6.329 1.00 43.91 195 GLU A C 1
ATOM 1528 O O . GLU A 1 195 ? -5.104 -16.606 -6.865 1.00 43.91 195 GLU A O 1
ATOM 1533 N N . GLY A 1 196 ? -5.355 -17.962 -5.110 1.00 54.84 196 GLY A N 1
ATOM 1534 C CA . GLY A 1 196 ? -6.037 -16.949 -4.285 1.00 54.84 196 GLY A CA 1
ATOM 1535 C C . GLY A 1 196 ? -7.569 -16.948 -4.333 1.00 54.84 196 GLY A C 1
ATOM 1536 O O . GLY A 1 196 ? -8.191 -16.033 -3.800 1.00 54.84 196 GLY A O 1
ATOM 1537 N N . THR A 1 197 ? -8.199 -17.982 -4.904 1.00 67.06 197 THR A N 1
ATOM 1538 C CA . THR A 1 197 ? -9.635 -18.213 -4.662 1.00 67.06 197 THR A CA 1
ATOM 1539 C C . THR A 1 197 ? -9.841 -18.501 -3.169 1.00 67.06 197 THR A C 1
ATOM 1541 O O . THR A 1 197 ? -9.214 -19.433 -2.655 1.00 67.06 197 THR A O 1
ATOM 1544 N N . PRO A 1 198 ? -10.682 -17.732 -2.451 1.00 43.38 198 PRO A N 1
ATOM 1545 C CA . PRO A 1 198 ? -10.938 -17.982 -1.040 1.00 43.38 198 PRO A CA 1
ATOM 1546 C C . PRO A 1 198 ? -11.611 -19.348 -0.878 1.00 43.38 198 PRO A C 1
ATOM 1548 O O . PRO A 1 198 ? -12.670 -19.609 -1.446 1.00 43.38 198 PRO A O 1
ATOM 1551 N N . ARG A 1 199 ? -10.973 -20.235 -0.110 1.00 46.00 199 ARG A N 1
ATOM 1552 C CA . ARG A 1 199 ? -11.520 -21.535 0.281 1.00 46.00 199 ARG A CA 1
ATOM 1553 C C . ARG A 1 199 ? -11.790 -21.503 1.776 1.00 46.00 199 ARG A C 1
ATOM 1555 O O . ARG A 1 199 ? -10.856 -21.421 2.568 1.00 46.00 199 ARG A O 1
ATOM 1562 N N . GLU A 1 200 ? -13.057 -21.588 2.156 1.00 53.00 200 GLU A N 1
ATOM 1563 C CA . GLU A 1 200 ? -13.433 -21.779 3.553 1.00 53.00 200 GLU A CA 1
ATOM 1564 C C . GLU A 1 200 ? -13.168 -23.239 3.947 1.00 53.00 200 GLU A C 1
ATOM 1566 O O . GLU A 1 200 ? -13.615 -24.173 3.279 1.00 53.00 200 GLU A O 1
ATOM 1571 N N . VAL A 1 201 ? -12.387 -23.441 5.010 1.00 47.81 201 VAL A N 1
ATOM 1572 C CA . VAL A 1 201 ? -12.096 -24.760 5.582 1.00 47.81 201 VAL A CA 1
ATOM 1573 C C . VAL A 1 201 ? -12.601 -24.764 7.020 1.00 47.81 201 VAL A C 1
ATOM 1575 O O . VAL A 1 201 ? -12.075 -24.047 7.868 1.00 47.81 201 VAL A O 1
ATOM 1578 N N . LEU A 1 202 ? -13.618 -25.579 7.295 1.00 46.00 202 LEU A N 1
ATOM 1579 C CA . LEU A 1 202 ? -14.045 -25.901 8.656 1.00 46.00 202 LEU A CA 1
ATOM 1580 C C . LEU A 1 202 ? -13.012 -26.857 9.263 1.00 46.00 202 LEU A C 1
ATOM 1582 O O . LEU A 1 202 ? -12.873 -27.991 8.807 1.00 46.00 202 LEU A O 1
ATOM 1586 N N . LEU A 1 203 ? -12.258 -26.382 10.256 1.00 47.16 203 LEU A N 1
ATOM 1587 C CA . LEU A 1 203 ? -11.227 -27.160 10.940 1.00 47.16 203 LEU A CA 1
ATOM 1588 C C . LEU A 1 203 ? -11.716 -27.567 12.334 1.00 47.16 203 LEU A C 1
ATOM 1590 O O . LEU A 1 203 ? -12.036 -26.712 13.157 1.00 47.16 203 LEU A O 1
ATOM 1594 N N . THR A 1 204 ? -11.703 -28.865 12.621 1.00 52.22 204 THR A N 1
ATOM 1595 C CA . THR A 1 204 ? -11.840 -29.386 13.985 1.00 52.22 204 THR A CA 1
ATOM 1596 C C . THR A 1 204 ? -10.456 -29.417 14.633 1.00 52.22 204 THR A C 1
ATOM 1598 O O . THR A 1 204 ? -9.565 -30.124 14.160 1.00 52.22 204 THR A O 1
ATOM 1601 N N . SER A 1 205 ? -10.246 -28.632 15.691 1.00 54.94 205 SER A N 1
ATOM 1602 C CA . SER A 1 205 ? -9.037 -28.700 16.517 1.00 54.94 205 SER A CA 1
ATOM 1603 C C . SER A 1 205 ? -9.283 -29.573 17.748 1.00 54.94 205 SER A C 1
ATOM 1605 O O . SER A 1 205 ? -10.356 -29.543 18.343 1.00 54.94 205 SER A O 1
ATOM 1607 N N . TYR A 1 206 ? -8.271 -30.351 18.130 1.00 65.75 206 TYR A N 1
ATOM 1608 C CA . TYR A 1 206 ? -8.283 -31.170 19.342 1.00 65.75 206 TYR A CA 1
ATOM 1609 C C . TYR A 1 206 ? -7.351 -30.544 20.381 1.00 65.75 206 TYR A C 1
ATOM 1611 O O . TYR A 1 206 ? -6.243 -30.113 20.042 1.00 65.75 206 TYR A O 1
ATOM 1619 N N . GLU A 1 207 ? -7.799 -30.487 21.634 1.00 66.88 207 GLU A N 1
ATOM 1620 C CA . GLU A 1 207 ? -6.986 -30.044 22.769 1.00 66.88 207 GLU A CA 1
ATOM 1621 C C . GLU A 1 207 ? -5.768 -30.966 22.947 1.00 66.88 207 GLU A C 1
ATOM 1623 O O . GLU A 1 207 ? -5.852 -32.179 22.753 1.00 66.88 207 GLU A O 1
ATOM 1628 N N . ARG A 1 208 ? -4.609 -30.391 23.284 1.00 74.69 208 ARG A N 1
ATOM 1629 C CA . ARG A 1 208 ? -3.361 -31.135 23.504 1.00 74.69 208 ARG A CA 1
ATOM 1630 C C . ARG A 1 208 ? -2.923 -30.965 24.949 1.00 74.69 208 ARG A C 1
ATOM 1632 O O . ARG A 1 208 ? -2.814 -29.843 25.425 1.00 74.69 208 ARG A O 1
ATOM 1639 N N . ASN A 1 209 ? -2.624 -32.076 25.617 1.00 81.00 209 ASN A N 1
ATOM 1640 C CA . ASN A 1 209 ? -2.190 -32.072 27.008 1.00 81.00 209 ASN A CA 1
ATOM 1641 C C . ASN A 1 209 ? -0.692 -31.708 27.114 1.00 81.00 209 ASN A C 1
ATOM 1643 O O . ASN A 1 209 ? 0.177 -32.439 26.628 1.00 81.00 209 ASN A O 1
ATOM 1647 N N . GLU A 1 210 ? -0.389 -30.572 27.745 1.00 83.50 210 GLU A N 1
ATOM 1648 C CA . GLU A 1 210 ? 0.983 -30.078 27.917 1.00 83.50 210 GLU A CA 1
ATOM 1649 C C . GLU A 1 210 ? 1.841 -30.984 28.815 1.00 83.50 210 GLU A C 1
ATOM 1651 O O . GLU A 1 210 ? 3.038 -31.138 28.556 1.00 83.50 210 GLU A O 1
ATOM 1656 N N . ASP A 1 211 ? 1.245 -31.652 29.808 1.00 87.19 211 ASP A N 1
ATOM 1657 C CA . ASP A 1 211 ? 1.950 -32.616 30.657 1.00 87.19 211 ASP A CA 1
ATOM 1658 C C . ASP A 1 211 ? 2.384 -33.848 29.869 1.00 87.19 211 ASP A C 1
ATOM 1660 O O . ASP A 1 211 ? 3.505 -34.323 30.046 1.00 87.19 211 ASP A O 1
ATOM 1664 N N . ALA A 1 212 ? 1.555 -34.331 28.941 1.00 86.44 212 ALA A N 1
ATOM 1665 C CA . ALA A 1 212 ? 1.934 -35.446 28.077 1.00 86.44 212 ALA A CA 1
ATOM 1666 C C . ALA A 1 212 ? 3.134 -35.084 27.187 1.00 86.44 212 ALA A C 1
ATOM 1668 O O . ALA A 1 212 ? 4.066 -35.875 27.032 1.00 86.44 212 ALA A O 1
ATOM 1669 N N . ARG A 1 213 ? 3.171 -33.849 26.666 1.00 90.31 213 ARG A N 1
ATOM 1670 C CA . ARG A 1 213 ? 4.341 -33.331 25.942 1.00 90.31 213 ARG A CA 1
ATOM 1671 C C . ARG A 1 213 ? 5.576 -33.292 26.843 1.00 90.31 213 ARG A C 1
ATOM 1673 O O . ARG A 1 213 ? 6.644 -33.734 26.419 1.00 90.31 213 ARG A O 1
ATOM 1680 N N . ARG A 1 214 ? 5.448 -32.745 28.053 1.00 91.19 214 ARG A N 1
ATOM 1681 C CA . ARG A 1 214 ? 6.555 -32.620 29.009 1.00 91.19 214 ARG A CA 1
ATOM 1682 C C . ARG A 1 214 ? 7.128 -33.989 29.375 1.00 91.19 214 ARG A C 1
ATOM 1684 O O . ARG A 1 214 ? 8.329 -34.180 29.228 1.00 91.19 214 ARG A O 1
ATOM 1691 N N . LEU A 1 215 ? 6.279 -34.947 29.745 1.00 91.19 215 LEU A N 1
ATOM 1692 C CA . LEU A 1 215 ? 6.677 -36.315 30.096 1.00 91.19 215 LEU A CA 1
ATOM 1693 C C . LEU A 1 215 ? 7.365 -37.042 28.928 1.00 91.19 215 LEU A C 1
ATOM 1695 O O . LEU A 1 215 ? 8.348 -37.751 29.133 1.00 91.19 215 LEU A O 1
ATOM 1699 N N . CYS A 1 216 ? 6.901 -36.827 27.693 1.00 92.00 216 CYS A N 1
ATOM 1700 C CA . CYS A 1 216 ? 7.544 -37.366 26.493 1.00 92.00 216 CYS A CA 1
ATOM 1701 C C . CYS A 1 216 ? 8.979 -36.832 26.330 1.00 92.00 216 CYS A C 1
ATOM 1703 O O . CYS A 1 216 ? 9.913 -37.598 26.088 1.00 92.00 216 CYS A O 1
ATOM 1705 N N . ILE A 1 217 ? 9.170 -35.519 26.497 1.00 91.75 217 ILE A N 1
ATOM 1706 C CA . ILE A 1 217 ? 10.489 -34.879 26.390 1.00 91.75 217 ILE A CA 1
ATOM 1707 C C . ILE A 1 217 ? 11.395 -35.271 27.561 1.00 91.75 217 ILE A C 1
ATOM 1709 O O . ILE A 1 217 ? 12.581 -35.490 27.343 1.00 91.75 217 ILE A O 1
ATOM 1713 N N . GLU A 1 218 ? 10.864 -35.411 28.776 1.00 91.38 218 GLU A N 1
ATOM 1714 C CA . GLU A 1 218 ? 11.621 -35.906 29.935 1.00 91.38 218 GLU A CA 1
ATOM 1715 C C . GLU A 1 218 ? 12.152 -37.327 29.702 1.00 91.38 218 GLU A C 1
ATOM 1717 O O . GLU A 1 218 ? 13.287 -37.624 30.069 1.00 91.38 218 GLU A O 1
ATOM 1722 N N . TYR A 1 219 ? 11.366 -38.189 29.048 1.00 92.88 219 TYR A N 1
ATOM 1723 C CA . TYR A 1 219 ? 11.766 -39.564 28.751 1.00 92.88 219 TYR A CA 1
ATOM 1724 C C . TYR A 1 219 ? 12.752 -39.670 27.574 1.00 92.88 219 TYR A C 1
ATOM 1726 O O . TYR A 1 219 ? 13.800 -40.306 27.687 1.00 92.88 219 TYR A O 1
ATOM 1734 N N . TYR A 1 220 ? 12.431 -39.060 26.428 1.00 91.12 220 TYR A N 1
ATOM 1735 C CA . TYR A 1 220 ? 13.201 -39.206 25.182 1.00 91.12 220 TYR A CA 1
ATOM 1736 C C . TYR A 1 220 ? 14.309 -38.155 24.995 1.00 91.12 220 TYR A C 1
ATOM 1738 O O . TYR A 1 220 ? 15.176 -38.314 24.127 1.00 91.12 220 TYR A O 1
ATOM 1746 N N . GLY A 1 221 ? 14.266 -37.071 25.768 1.00 93.12 221 GLY A N 1
ATOM 1747 C CA . GLY A 1 221 ? 15.051 -35.858 25.565 1.00 93.12 221 GLY A CA 1
ATOM 1748 C C . GLY A 1 221 ? 14.535 -34.988 24.412 1.00 93.12 221 GLY A C 1
ATOM 1749 O O . GLY A 1 221 ? 13.771 -35.423 23.546 1.00 93.12 221 GLY A O 1
ATOM 1750 N N . ALA A 1 222 ? 15.026 -33.746 24.338 1.00 93.44 222 ALA A N 1
ATOM 1751 C CA . ALA A 1 222 ? 14.794 -32.830 23.214 1.00 93.44 222 ALA A CA 1
ATOM 1752 C C . ALA A 1 222 ? 15.637 -33.201 21.9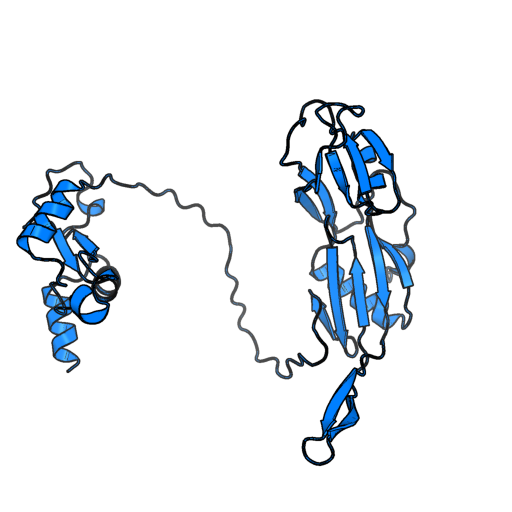71 1.00 93.44 222 ALA A C 1
ATOM 1754 O O . ALA A 1 222 ? 16.349 -32.380 21.388 1.00 93.44 222 ALA A O 1
ATOM 1755 N N . LYS A 1 223 ? 15.582 -34.478 21.578 1.00 96.06 223 LYS A N 1
ATOM 1756 C CA . LYS A 1 223 ? 16.354 -35.079 20.488 1.00 96.06 223 LYS A CA 1
ATOM 1757 C C . LYS A 1 223 ? 15.419 -35.740 19.487 1.00 96.06 223 LYS A C 1
ATOM 1759 O O . LYS A 1 223 ? 14.568 -36.546 19.855 1.00 96.06 223 LYS A O 1
ATOM 1764 N N . CYS A 1 224 ? 15.615 -35.443 18.205 1.00 96.38 224 CYS A N 1
ATOM 1765 C CA . CYS A 1 224 ? 14.861 -36.076 17.131 1.00 96.38 224 CYS A CA 1
ATOM 1766 C C . CYS A 1 224 ? 15.116 -37.586 17.117 1.00 96.38 224 CYS A C 1
ATOM 1768 O O . CYS A 1 224 ? 16.249 -38.028 16.914 1.00 96.38 224 CYS A O 1
ATOM 1770 N N . GLN A 1 225 ? 14.058 -38.380 17.259 1.00 96.62 225 GLN A N 1
ATOM 1771 C CA . GLN A 1 225 ? 14.172 -39.834 17.253 1.00 96.62 225 GLN A CA 1
ATOM 1772 C C . GLN A 1 225 ? 14.430 -40.400 15.852 1.00 96.62 225 GLN A C 1
ATOM 1774 O O . GLN A 1 225 ? 14.880 -41.534 15.749 1.00 96.62 225 GLN A O 1
ATOM 1779 N N . ALA A 1 226 ? 14.224 -39.639 14.773 1.00 95.56 226 ALA A N 1
ATOM 1780 C CA . ALA A 1 226 ? 14.566 -40.077 13.418 1.00 95.56 226 ALA A CA 1
ATOM 1781 C C . ALA A 1 226 ? 16.040 -39.807 13.068 1.00 95.56 226 ALA A C 1
ATOM 1783 O O . ALA A 1 226 ? 16.810 -40.744 12.891 1.00 95.56 226 ALA A O 1
ATOM 1784 N N . CYS A 1 227 ? 16.450 -38.536 13.002 1.00 94.56 227 CYS A N 1
ATOM 1785 C CA . CYS A 1 227 ? 17.786 -38.143 12.530 1.00 94.56 227 CYS A CA 1
ATOM 1786 C C . CYS A 1 227 ? 18.802 -37.844 13.644 1.00 94.56 227 CYS A C 1
ATOM 1788 O O . CYS A 1 227 ? 19.954 -37.536 13.359 1.00 94.56 227 CYS A O 1
ATOM 1790 N N . GLY A 1 228 ? 18.387 -37.865 14.913 1.00 95.00 228 GLY A N 1
ATOM 1791 C CA . GLY A 1 228 ? 19.265 -37.577 16.047 1.00 95.00 228 GLY A CA 1
ATOM 1792 C C . GLY A 1 228 ? 19.579 -36.096 16.282 1.00 95.00 228 GLY A C 1
ATOM 1793 O O . GLY A 1 228 ? 20.338 -35.803 17.205 1.00 95.00 228 GLY A O 1
ATOM 1794 N N . LEU A 1 229 ? 19.004 -35.169 15.503 1.00 95.69 229 LEU A N 1
ATOM 1795 C CA . LEU A 1 229 ? 19.207 -33.727 15.680 1.00 95.69 229 LEU A CA 1
ATOM 1796 C C . LEU A 1 229 ? 18.793 -33.271 17.087 1.00 95.69 229 LEU A C 1
ATOM 1798 O O . LEU A 1 229 ? 17.679 -33.547 17.533 1.00 95.69 229 LEU A O 1
ATOM 1802 N N . VAL A 1 230 ? 19.674 -32.501 17.722 1.00 96.56 230 VAL A N 1
ATOM 1803 C CA . VAL A 1 230 ? 19.415 -31.738 18.948 1.00 96.56 230 VAL A CA 1
ATOM 1804 C C . VAL A 1 230 ? 19.575 -30.262 18.598 1.00 96.56 230 VAL A C 1
ATOM 1806 O O . VAL A 1 230 ? 20.649 -29.850 18.154 1.00 96.56 230 VAL A O 1
ATOM 1809 N N . TYR A 1 231 ? 18.514 -29.467 18.753 1.00 95.31 231 TYR A N 1
ATOM 1810 C CA . TYR A 1 231 ? 18.549 -28.049 18.380 1.00 95.31 231 TYR A CA 1
ATOM 1811 C C . TYR A 1 231 ? 19.520 -27.253 19.248 1.00 95.31 231 TYR A C 1
ATOM 1813 O O . TYR A 1 231 ? 20.245 -26.422 18.710 1.00 95.31 231 TYR A O 1
ATOM 1821 N N . GLU A 1 232 ? 19.608 -27.551 20.543 1.00 95.50 232 GLU A N 1
ATOM 1822 C CA . GLU A 1 232 ? 20.560 -26.905 21.452 1.00 95.50 232 GLU A CA 1
ATOM 1823 C C . GLU A 1 232 ? 22.018 -27.081 21.001 1.00 95.50 232 GLU A C 1
ATOM 1825 O O . GLU A 1 232 ? 22.783 -26.122 20.991 1.00 95.50 232 GLU A O 1
ATOM 1830 N N . ASN A 1 233 ? 22.389 -28.262 20.495 1.00 95.12 233 ASN A N 1
ATOM 1831 C CA . ASN A 1 233 ? 23.743 -28.500 19.982 1.00 95.12 233 ASN A CA 1
ATOM 1832 C C . ASN A 1 233 ? 24.061 -27.664 18.731 1.00 95.12 233 ASN A C 1
ATOM 1834 O O . ASN A 1 233 ? 25.220 -27.336 18.491 1.00 95.12 233 ASN A O 1
ATOM 1838 N N . LYS A 1 234 ? 23.050 -27.348 17.910 1.00 93.38 234 LYS A N 1
ATOM 1839 C CA . LYS A 1 234 ? 23.225 -26.617 16.644 1.00 93.38 234 LYS A CA 1
ATOM 1840 C C . LYS A 1 234 ? 23.064 -25.104 16.798 1.00 93.38 234 LYS A C 1
ATOM 1842 O O . LYS A 1 234 ? 23.742 -24.349 16.111 1.00 93.38 234 LYS A O 1
ATOM 1847 N N . TYR A 1 235 ? 22.151 -24.671 17.660 1.00 92.94 235 TYR A N 1
ATOM 1848 C CA . TYR A 1 235 ? 21.727 -23.276 17.792 1.00 92.94 235 TYR A CA 1
ATOM 1849 C C . TYR A 1 235 ? 22.036 -22.683 19.175 1.00 92.94 235 TYR A C 1
ATOM 1851 O O . TYR A 1 235 ? 21.732 -21.519 19.419 1.00 92.94 235 TYR A O 1
ATOM 1859 N N . GLY A 1 236 ? 22.654 -23.441 20.083 1.00 91.44 236 GLY A N 1
ATOM 1860 C CA . GLY A 1 236 ? 22.929 -23.008 21.450 1.00 91.44 236 GLY A CA 1
ATOM 1861 C C . GLY A 1 236 ? 21.655 -22.888 22.287 1.00 91.44 236 GLY A C 1
ATOM 1862 O O . GLY A 1 236 ? 20.642 -23.525 22.004 1.00 91.44 236 GLY A O 1
ATOM 1863 N N . VAL A 1 237 ? 21.688 -22.029 23.308 1.00 93.56 237 VAL A N 1
ATOM 1864 C CA . VAL A 1 237 ? 20.617 -21.897 24.315 1.00 93.56 237 VAL A CA 1
ATOM 1865 C C . VAL A 1 237 ? 19.229 -21.612 23.727 1.00 93.56 237 VAL A C 1
ATOM 1867 O O . VAL A 1 237 ? 18.229 -22.057 24.281 1.00 93.56 237 VAL A O 1
ATOM 1870 N N . ILE A 1 238 ? 19.145 -20.932 22.577 1.00 93.25 238 ILE A N 1
ATOM 1871 C CA . ILE A 1 238 ? 17.862 -20.650 21.906 1.00 93.25 238 ILE A CA 1
ATOM 1872 C C . ILE A 1 238 ? 17.207 -21.904 21.301 1.00 93.25 238 ILE A C 1
ATOM 1874 O O . ILE A 1 238 ? 16.036 -21.871 20.938 1.00 93.25 238 ILE A O 1
ATOM 1878 N N . GLY A 1 239 ? 17.955 -23.002 21.176 1.00 88.81 239 GLY A N 1
ATOM 1879 C CA . GLY A 1 239 ? 17.465 -24.309 20.744 1.00 88.81 239 GLY A CA 1
ATOM 1880 C C . GLY A 1 239 ? 17.138 -25.262 21.895 1.00 88.81 239 GLY A C 1
ATOM 1881 O O . GLY A 1 239 ? 16.806 -26.419 21.629 1.00 88.81 239 GLY A O 1
ATOM 1882 N N . LYS A 1 240 ? 17.255 -24.820 23.154 1.00 89.50 240 LYS A N 1
ATOM 1883 C CA . LYS A 1 240 ? 16.943 -25.641 24.327 1.00 89.50 240 LYS A CA 1
ATOM 1884 C C . LYS A 1 240 ? 15.457 -26.011 24.348 1.00 89.50 240 LYS A C 1
ATOM 1886 O O . LYS A 1 240 ? 14.606 -25.164 24.095 1.00 89.50 240 LYS A O 1
ATOM 1891 N N . ASP A 1 241 ? 15.163 -27.287 24.603 1.00 85.75 241 ASP A N 1
ATOM 1892 C CA . ASP A 1 241 ? 13.809 -27.876 24.635 1.00 85.75 241 ASP A CA 1
ATOM 1893 C C . ASP A 1 241 ? 12.967 -27.678 23.350 1.00 85.75 241 ASP A C 1
ATOM 1895 O O . ASP A 1 241 ? 11.765 -27.983 23.305 1.00 85.75 241 ASP A O 1
ATOM 1899 N N . LEU A 1 242 ? 13.604 -27.210 22.269 1.00 91.81 242 LEU A N 1
ATOM 1900 C CA . LEU A 1 242 ? 12.975 -26.934 20.986 1.00 91.81 242 LEU A CA 1
ATOM 1901 C C . LEU A 1 242 ? 12.855 -28.233 20.183 1.00 91.81 242 LEU A C 1
ATOM 1903 O O . LEU A 1 242 ? 13.785 -28.652 19.501 1.00 91.81 242 LEU A O 1
ATOM 1907 N N . ILE A 1 243 ? 11.700 -28.890 20.271 1.00 94.12 243 ILE A N 1
ATOM 1908 C CA . ILE A 1 243 ? 11.386 -30.106 19.512 1.00 94.12 243 ILE A CA 1
ATOM 1909 C C . ILE A 1 243 ? 9.868 -30.233 19.307 1.00 94.12 243 ILE A C 1
ATOM 1911 O O . ILE A 1 243 ? 9.079 -29.818 20.169 1.00 94.12 243 ILE A O 1
ATOM 1915 N N . HIS A 1 244 ? 9.445 -30.809 18.175 1.00 93.62 244 HIS A N 1
ATOM 1916 C CA . HIS A 1 244 ? 8.043 -31.166 17.953 1.00 93.62 244 HIS A CA 1
ATOM 1917 C C . HIS A 1 244 ? 7.765 -32.544 18.553 1.00 93.62 244 HIS A C 1
ATOM 1919 O O . HIS A 1 244 ? 8.549 -33.468 18.358 1.00 93.62 244 HIS A O 1
ATOM 1925 N N . VAL A 1 245 ? 6.639 -32.693 19.249 1.00 92.50 245 VAL A N 1
ATOM 1926 C CA . VAL A 1 245 ? 6.159 -33.995 19.727 1.00 92.50 245 VAL A CA 1
ATOM 1927 C C . VAL A 1 245 ? 5.050 -34.464 18.792 1.00 92.50 245 VAL A C 1
ATOM 1929 O O . VAL A 1 245 ? 4.013 -33.812 18.668 1.00 92.50 245 VAL A O 1
ATOM 1932 N N . HIS A 1 246 ? 5.324 -35.554 18.083 1.00 89.69 246 HIS A N 1
ATOM 1933 C CA . HIS A 1 246 ? 4.454 -36.151 17.080 1.00 89.69 246 HIS A CA 1
ATOM 1934 C C . HIS A 1 246 ? 3.634 -37.278 17.705 1.00 89.69 246 HIS A C 1
ATOM 1936 O O . HIS A 1 246 ? 4.182 -38.060 18.477 1.00 89.69 246 HIS A O 1
ATOM 1942 N N . HIS A 1 247 ? 2.352 -37.379 17.353 1.00 89.81 247 HIS A N 1
ATOM 1943 C CA . HIS A 1 247 ? 1.551 -38.542 17.727 1.00 89.81 247 HIS A CA 1
ATOM 1944 C C . HIS A 1 247 ? 1.831 -39.673 16.740 1.00 89.81 247 HIS A C 1
ATOM 1946 O O . HIS A 1 247 ? 1.655 -39.475 15.541 1.00 89.81 247 HIS A O 1
ATOM 1952 N N . VAL A 1 248 ? 2.241 -40.840 17.236 1.00 85.69 248 VAL A N 1
ATOM 1953 C CA . VAL A 1 248 ? 2.506 -42.034 16.417 1.00 85.69 248 VAL A CA 1
ATOM 1954 C C . VAL A 1 248 ? 1.241 -42.460 15.665 1.00 85.69 248 VAL A C 1
ATOM 1956 O O . VAL A 1 248 ? 1.309 -42.768 14.477 1.00 85.69 248 VAL A O 1
ATOM 1959 N N . THR A 1 249 ? 0.090 -42.397 16.338 1.00 79.62 249 THR A N 1
ATOM 1960 C CA . THR A 1 249 ? -1.238 -42.555 15.734 1.00 79.62 249 THR A CA 1
ATOM 1961 C C . THR A 1 249 ? -1.922 -41.185 15.682 1.00 79.62 249 THR A C 1
ATOM 1963 O O . THR A 1 249 ? -2.123 -40.577 16.736 1.00 79.62 249 THR A O 1
ATOM 1966 N N . PRO A 1 250 ? -2.271 -40.651 14.497 1.00 77.38 250 PRO A N 1
ATOM 1967 C CA . PRO A 1 250 ? -2.918 -39.346 14.389 1.00 77.38 250 PRO A CA 1
ATOM 1968 C C . PRO A 1 250 ? -4.232 -39.269 15.177 1.00 77.38 250 PRO A C 1
ATOM 1970 O O . PRO A 1 250 ? -5.086 -40.139 15.059 1.00 77.38 250 PRO A O 1
ATOM 1973 N N . LEU A 1 251 ? -4.440 -38.173 15.916 1.00 72.94 251 LEU A N 1
ATOM 1974 C CA . LEU A 1 251 ? -5.674 -37.938 16.689 1.00 72.94 251 LEU A CA 1
ATOM 1975 C C . LEU A 1 251 ? -6.951 -38.008 15.834 1.00 72.94 251 LEU A C 1
ATOM 1977 O O . LEU A 1 251 ? -7.990 -38.456 16.310 1.00 72.94 251 LEU A O 1
ATOM 1981 N N . ALA A 1 252 ? -6.863 -37.582 14.571 1.00 68.38 252 ALA A N 1
ATOM 1982 C CA . ALA A 1 252 ? -7.978 -37.630 13.628 1.00 68.38 252 ALA A CA 1
ATOM 1983 C C . ALA A 1 252 ? -8.450 -39.066 13.331 1.00 68.38 252 ALA A C 1
ATOM 1985 O O . ALA A 1 252 ? -9.633 -39.260 13.069 1.00 68.38 252 ALA A O 1
ATOM 1986 N N . ASP A 1 253 ? -7.553 -40.054 13.420 1.00 66.94 253 ASP A N 1
ATOM 1987 C CA . ASP A 1 253 ? -7.873 -41.468 13.196 1.00 66.94 253 ASP A CA 1
ATOM 1988 C C . ASP A 1 253 ? -8.448 -42.137 14.460 1.00 66.94 253 ASP A C 1
ATOM 1990 O O . ASP A 1 253 ? -9.108 -43.168 14.361 1.00 66.94 253 ASP A O 1
ATOM 1994 N N . ILE A 1 254 ? -8.225 -41.548 15.645 1.00 72.25 254 ILE A N 1
ATOM 1995 C CA . ILE A 1 254 ? -8.761 -42.034 16.929 1.00 72.25 254 ILE A CA 1
ATOM 1996 C C . ILE A 1 254 ? -10.232 -41.620 17.089 1.00 72.25 254 ILE A C 1
ATOM 1998 O O . ILE A 1 254 ? -11.036 -42.391 17.597 1.00 72.25 254 ILE A O 1
ATOM 2002 N N . GLY A 1 255 ? -10.607 -40.420 16.630 1.00 61.50 255 GLY A N 1
ATOM 2003 C CA . GLY A 1 255 ? -12.008 -39.981 16.521 1.00 61.50 255 GLY A CA 1
ATOM 2004 C C . GLY A 1 255 ? -12.743 -39.698 17.842 1.00 61.50 255 GLY A C 1
ATOM 2005 O O . GLY A 1 255 ? -13.821 -39.106 17.814 1.00 61.50 255 GLY A O 1
ATOM 2006 N N . GLU A 1 256 ? -12.159 -40.046 18.990 1.00 67.50 256 GLU A N 1
ATOM 2007 C CA . GLU A 1 256 ? -12.710 -39.844 20.333 1.00 67.50 256 GLU A CA 1
ATOM 2008 C C . GLU A 1 256 ? -11.641 -39.380 21.342 1.00 67.50 256 GLU A C 1
ATOM 2010 O O . GLU A 1 256 ? -10.438 -39.415 21.073 1.00 67.50 256 GLU A O 1
ATOM 2015 N N . ALA A 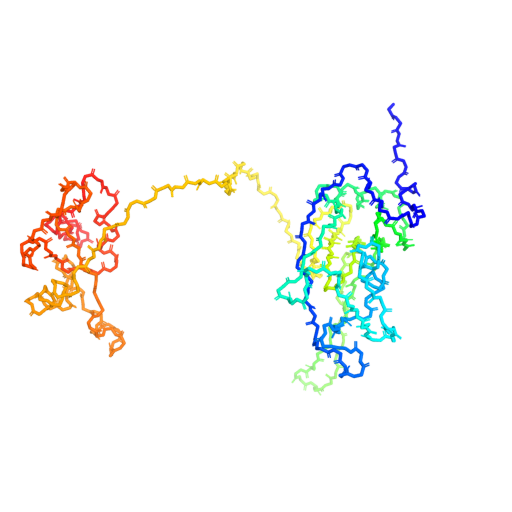1 257 ? -12.076 -38.904 22.514 1.00 70.12 257 ALA A N 1
ATOM 2016 C CA . ALA A 1 257 ? -11.158 -38.580 23.603 1.00 70.12 257 ALA A CA 1
ATOM 2017 C C . ALA A 1 257 ? -10.529 -39.873 24.148 1.00 70.12 257 ALA A C 1
ATOM 2019 O O . ALA A 1 257 ? -11.247 -40.776 24.569 1.00 70.12 257 ALA A O 1
ATOM 2020 N N . TYR A 1 258 ? -9.198 -39.945 24.188 1.00 80.88 258 TYR A N 1
ATOM 2021 C CA . TYR A 1 258 ? -8.465 -41.088 24.736 1.00 80.88 258 TYR A CA 1
ATOM 2022 C C . TYR A 1 258 ? -7.366 -40.620 25.694 1.00 80.88 258 TYR A C 1
ATOM 2024 O O . TYR A 1 258 ? -6.922 -39.469 25.665 1.00 80.88 258 TYR A O 1
ATOM 2032 N N . GLN A 1 259 ? -6.932 -41.525 26.567 1.00 81.19 259 GLN A N 1
ATOM 2033 C CA . GLN A 1 259 ? -5.827 -41.274 27.479 1.00 81.19 259 GLN A CA 1
ATOM 2034 C C . GLN A 1 259 ? -4.498 -41.480 26.745 1.00 81.19 259 GLN A C 1
ATOM 2036 O O . GLN A 1 259 ? -4.133 -42.610 26.441 1.00 81.19 259 GLN A O 1
ATOM 2041 N N . VAL A 1 260 ? -3.785 -40.383 26.485 1.00 84.31 260 VAL A N 1
ATOM 2042 C CA . VAL A 1 260 ? -2.475 -40.404 25.822 1.00 84.31 260 VAL A CA 1
ATOM 2043 C C . VAL A 1 260 ? -1.388 -40.982 26.737 1.00 84.31 260 VAL A C 1
ATOM 2045 O O . VAL A 1 260 ? -1.226 -40.539 27.877 1.00 84.31 260 VAL A O 1
ATOM 2048 N N . ASP A 1 261 ? -0.618 -41.945 26.233 1.00 86.38 261 ASP A N 1
ATOM 2049 C CA . ASP A 1 261 ? 0.611 -42.455 26.842 1.00 86.38 261 ASP A CA 1
ATOM 2050 C C . ASP A 1 261 ? 1.817 -41.663 26.286 1.00 86.38 261 ASP A C 1
ATOM 2052 O O . ASP A 1 261 ? 2.162 -41.798 25.107 1.00 86.38 261 ASP A O 1
ATOM 2056 N N . PRO A 1 262 ? 2.502 -40.843 27.109 1.00 87.69 262 PRO A N 1
ATOM 2057 C CA . PRO A 1 262 ? 3.613 -39.997 26.663 1.00 87.69 262 PRO A CA 1
ATOM 2058 C C . PRO A 1 262 ? 4.811 -40.738 26.060 1.00 87.69 262 PRO A C 1
ATOM 2060 O O . PRO A 1 262 ? 5.670 -40.108 25.441 1.00 87.69 262 PRO A O 1
ATOM 2063 N N . ILE A 1 263 ? 4.909 -42.050 26.277 1.00 89.38 263 ILE A N 1
ATOM 2064 C CA . ILE A 1 263 ? 6.017 -42.881 25.809 1.00 89.38 263 ILE A CA 1
ATOM 2065 C C . ILE A 1 263 ? 5.603 -43.668 24.567 1.00 89.38 263 ILE A C 1
ATOM 2067 O O . ILE A 1 263 ? 6.391 -43.766 23.627 1.00 89.38 263 ILE A O 1
ATOM 2071 N N . LYS A 1 264 ? 4.394 -44.239 24.551 1.00 87.25 264 LYS A N 1
ATOM 2072 C CA . LYS A 1 264 ? 3.933 -45.092 23.441 1.00 87.25 264 LYS A CA 1
ATOM 2073 C C . LYS A 1 264 ? 3.308 -44.309 22.297 1.00 87.25 264 LYS A C 1
ATOM 2075 O O . LYS A 1 264 ? 3.536 -44.651 21.139 1.00 87.25 264 LYS A O 1
ATOM 2080 N N . ASP A 1 265 ? 2.553 -43.266 22.619 1.00 87.56 265 ASP A N 1
ATOM 2081 C CA . ASP A 1 265 ? 1.741 -42.554 21.632 1.00 87.56 265 ASP A CA 1
ATOM 2082 C C . ASP A 1 265 ? 2.452 -41.323 21.082 1.00 87.56 265 ASP A C 1
ATOM 2084 O O . ASP A 1 265 ? 2.058 -40.797 20.042 1.00 87.56 265 ASP A O 1
ATOM 2088 N N . LEU A 1 266 ? 3.509 -40.863 21.754 1.00 92.25 266 LEU A N 1
ATOM 2089 C CA . LEU A 1 266 ? 4.226 -39.638 21.429 1.00 92.25 266 LEU A CA 1
ATOM 2090 C C . LEU A 1 266 ? 5.695 -39.910 21.111 1.00 92.25 266 LEU A C 1
ATOM 2092 O O . LEU A 1 266 ? 6.362 -40.703 21.773 1.00 92.25 266 LEU A O 1
ATOM 2096 N N . ILE A 1 267 ? 6.226 -39.195 20.118 1.00 94.44 267 ILE A N 1
ATOM 2097 C CA . ILE A 1 267 ? 7.631 -39.299 19.731 1.00 94.44 267 ILE A CA 1
ATOM 2098 C C . ILE A 1 267 ? 8.223 -37.937 19.326 1.00 94.44 267 ILE A C 1
ATOM 2100 O O . ILE A 1 267 ? 7.636 -37.226 18.504 1.00 94.44 267 ILE A O 1
ATOM 2104 N N . PRO A 1 268 ? 9.392 -37.534 19.864 1.00 96.00 268 PRO A N 1
ATOM 2105 C CA . PRO A 1 268 ? 10.017 -36.275 19.467 1.00 96.00 268 PRO A CA 1
ATOM 2106 C C . PRO A 1 268 ? 10.641 -36.329 18.065 1.00 96.00 268 PRO A C 1
ATOM 2108 O O . PRO A 1 268 ? 11.460 -37.200 17.755 1.00 96.00 268 PRO A O 1
ATOM 2111 N N . LEU A 1 269 ? 10.320 -35.345 17.225 1.00 96.31 269 LEU A N 1
ATOM 2112 C CA . LEU A 1 269 ? 10.857 -35.156 15.876 1.00 96.31 269 LEU A CA 1
ATOM 2113 C C . LEU A 1 269 ? 11.288 -33.698 15.655 1.00 96.31 269 LEU A C 1
ATOM 2115 O O . LEU A 1 269 ? 10.682 -32.759 16.172 1.00 96.31 269 LEU A O 1
ATOM 2119 N N . CYS A 1 270 ? 12.342 -33.483 14.860 1.00 95.88 270 CYS A N 1
ATOM 2120 C CA . CYS A 1 270 ? 12.695 -32.134 14.410 1.00 95.88 270 CYS A CA 1
ATOM 2121 C C . CYS A 1 270 ? 11.706 -31.626 13.355 1.00 95.88 270 CYS A C 1
ATOM 2123 O O . CYS A 1 270 ? 10.997 -32.423 12.746 1.00 95.88 270 CYS A O 1
ATOM 2125 N N . ALA A 1 271 ? 11.690 -30.316 13.095 1.00 95.00 271 ALA A N 1
ATOM 2126 C CA . ALA A 1 271 ? 10.761 -29.702 12.142 1.00 95.00 271 ALA A CA 1
ATOM 2127 C C . ALA A 1 271 ? 10.813 -30.368 10.756 1.00 95.00 271 ALA A C 1
ATOM 2129 O O . ALA A 1 271 ? 9.775 -30.642 10.161 1.00 95.00 271 ALA A O 1
ATOM 2130 N N . SER A 1 272 ? 12.013 -30.709 10.276 1.00 95.19 272 SER A N 1
ATOM 2131 C CA . SER A 1 272 ? 12.197 -31.376 8.985 1.00 95.19 272 SER A CA 1
ATOM 2132 C C . SER A 1 272 ? 11.662 -32.809 8.986 1.00 95.19 272 SER A C 1
ATOM 2134 O O . SER A 1 272 ? 10.867 -33.157 8.122 1.00 95.19 272 SER A O 1
ATOM 2136 N N . CYS A 1 273 ? 12.038 -33.642 9.964 1.00 95.25 273 CYS A N 1
ATOM 2137 C CA . CYS A 1 273 ? 11.537 -35.019 10.039 1.00 95.25 273 CYS A CA 1
ATOM 2138 C C . CYS A 1 273 ? 10.027 -35.064 10.296 1.00 95.25 273 CYS A C 1
ATOM 2140 O O . CYS A 1 273 ? 9.350 -35.917 9.737 1.00 95.25 273 CYS A O 1
ATOM 2142 N N . HIS A 1 274 ? 9.496 -34.133 11.091 1.00 94.88 274 HIS A N 1
ATOM 2143 C CA . HIS A 1 274 ? 8.061 -33.987 11.320 1.00 94.88 274 HIS A CA 1
ATOM 2144 C C . HIS A 1 274 ? 7.323 -33.625 10.025 1.00 94.88 274 HIS A C 1
ATOM 2146 O O . HIS A 1 274 ? 6.288 -34.206 9.716 1.00 94.88 274 HIS A O 1
ATOM 2152 N N . HIS A 1 275 ? 7.867 -32.693 9.238 1.00 94.25 275 HIS A N 1
ATOM 2153 C CA . HIS A 1 275 ? 7.305 -32.335 7.938 1.00 94.25 275 HIS A CA 1
ATOM 2154 C C . HIS A 1 275 ? 7.312 -33.523 6.965 1.00 94.25 275 HIS A C 1
ATOM 2156 O O . HIS A 1 275 ? 6.283 -33.829 6.371 1.00 94.25 275 HIS A O 1
ATOM 2162 N N . VAL A 1 276 ? 8.437 -34.242 6.862 1.00 94.25 276 VAL A N 1
ATOM 2163 C CA . VAL A 1 276 ? 8.545 -35.434 6.004 1.00 94.25 276 VAL A CA 1
ATOM 2164 C C . VAL A 1 276 ? 7.591 -36.537 6.464 1.00 94.25 276 VAL A C 1
ATOM 2166 O O . VAL A 1 276 ? 6.952 -37.156 5.618 1.00 94.25 276 VAL A O 1
ATOM 2169 N N . ALA A 1 277 ? 7.426 -36.748 7.777 1.00 93.44 277 ALA A N 1
ATOM 2170 C CA . ALA A 1 277 ? 6.475 -37.722 8.314 1.00 93.44 277 ALA A CA 1
ATOM 2171 C C . ALA A 1 277 ? 5.062 -37.494 7.762 1.00 93.44 277 ALA A C 1
ATOM 2173 O O . ALA A 1 277 ? 4.418 -38.439 7.318 1.00 93.44 277 ALA A O 1
ATOM 2174 N N . HIS A 1 278 ? 4.622 -36.235 7.711 1.00 93.44 278 HIS A N 1
ATOM 2175 C CA . HIS A 1 278 ? 3.297 -35.839 7.232 1.00 93.44 278 HIS A CA 1
ATOM 2176 C C . HIS A 1 278 ? 3.187 -35.644 5.712 1.00 93.44 278 HIS A C 1
ATOM 2178 O O . HIS A 1 278 ? 2.130 -35.246 5.231 1.00 93.44 278 HIS A O 1
ATOM 2184 N N . HIS A 1 279 ? 4.227 -35.955 4.934 1.00 91.56 279 HIS A N 1
ATOM 2185 C CA . HIS A 1 279 ? 4.155 -35.893 3.470 1.00 91.56 279 HIS A CA 1
ATOM 2186 C C . HIS A 1 279 ? 3.227 -36.971 2.869 1.00 91.56 279 HIS A C 1
ATOM 2188 O O . HIS A 1 279 ? 2.876 -36.911 1.692 1.00 91.56 279 HIS A O 1
ATOM 2194 N N . ARG A 1 280 ? 2.818 -37.974 3.657 1.00 88.44 280 ARG A N 1
ATOM 2195 C CA . ARG A 1 280 ? 1.796 -38.956 3.274 1.00 88.44 280 ARG A CA 1
ATOM 2196 C C . ARG A 1 280 ? 0.806 -39.199 4.416 1.00 88.44 280 ARG A C 1
ATOM 2198 O O . ARG A 1 280 ? 1.098 -38.907 5.576 1.00 88.44 280 ARG A O 1
ATOM 2205 N N . THR A 1 281 ? -0.321 -39.815 4.076 1.00 84.50 281 THR A N 1
ATOM 2206 C CA . THR A 1 281 ? -1.308 -40.332 5.029 1.00 84.50 281 THR A CA 1
ATOM 2207 C C . THR A 1 281 ? -1.471 -41.838 4.793 1.00 84.50 281 THR A C 1
ATOM 2209 O O . THR A 1 281 ? -1.758 -42.217 3.656 1.00 84.50 281 THR A O 1
ATOM 2212 N N . PRO A 1 282 ? -1.289 -42.704 5.810 1.00 86.50 282 PRO A N 1
ATOM 2213 C CA . PRO A 1 282 ? -0.855 -42.400 7.181 1.00 86.50 282 PRO A CA 1
ATOM 2214 C C . PRO A 1 282 ? 0.621 -41.950 7.246 1.00 86.50 282 PRO A C 1
ATOM 2216 O O . PRO A 1 282 ? 1.399 -42.348 6.373 1.00 86.50 282 PRO A O 1
ATOM 2219 N N . PRO A 1 283 ? 1.026 -41.146 8.254 1.00 90.81 283 PRO A N 1
ATOM 2220 C CA . PRO A 1 283 ? 2.388 -40.617 8.356 1.00 90.81 283 PRO A CA 1
ATOM 2221 C C . PRO A 1 283 ? 3.491 -41.684 8.266 1.00 90.81 283 PRO A C 1
ATOM 2223 O O . PRO A 1 283 ? 3.289 -42.851 8.606 1.00 90.81 283 PRO A O 1
ATOM 2226 N N . TYR A 1 284 ? 4.686 -41.298 7.809 1.00 92.94 284 TYR A N 1
ATOM 2227 C CA . TYR A 1 284 ? 5.853 -42.183 7.885 1.00 92.94 284 TYR A CA 1
ATOM 2228 C C . TYR A 1 284 ? 6.241 -42.453 9.338 1.00 92.94 284 TYR A C 1
ATOM 2230 O O . TYR A 1 284 ? 6.354 -41.537 10.154 1.00 92.94 284 TYR A O 1
ATOM 2238 N N . THR A 1 285 ? 6.524 -43.715 9.637 1.00 93.06 285 THR A N 1
ATOM 2239 C CA . THR A 1 285 ? 7.046 -44.128 10.935 1.00 93.06 285 THR A CA 1
ATOM 2240 C C . THR A 1 285 ? 8.485 -43.651 11.116 1.00 93.06 285 THR A C 1
ATOM 2242 O O . THR A 1 285 ? 9.246 -43.474 10.161 1.00 93.06 285 THR A O 1
ATOM 2245 N N . VAL A 1 286 ? 8.920 -43.518 12.369 1.00 93.44 286 VAL A N 1
ATOM 2246 C CA . VAL A 1 286 ? 10.319 -43.179 12.676 1.00 93.44 286 VAL A CA 1
ATOM 2247 C C . VAL A 1 286 ? 11.296 -44.206 12.101 1.00 93.44 286 VAL A C 1
ATOM 2249 O O . VAL A 1 286 ? 12.391 -43.828 11.688 1.00 93.44 286 VAL A O 1
ATOM 2252 N N . SER A 1 287 ? 10.907 -45.483 12.016 1.00 92.88 287 SER A N 1
ATOM 2253 C CA . SER A 1 287 ? 11.746 -46.512 11.392 1.00 92.88 287 SER A CA 1
ATOM 2254 C C . SER A 1 287 ? 11.920 -46.283 9.891 1.00 92.88 287 SER A C 1
ATOM 2256 O O . SER A 1 287 ? 13.033 -46.412 9.386 1.00 92.88 287 SER A O 1
ATOM 2258 N N . GLU A 1 288 ? 10.853 -45.916 9.179 1.00 93.31 288 GLU A N 1
ATOM 2259 C CA . GLU A 1 288 ? 10.933 -45.596 7.750 1.00 93.31 288 GLU A CA 1
ATOM 2260 C C . GLU A 1 288 ? 11.785 -44.347 7.513 1.00 93.31 288 GLU A C 1
ATOM 2262 O O . GLU A 1 288 ? 12.642 -44.348 6.632 1.00 93.31 288 GLU A O 1
ATOM 2267 N N . LEU A 1 289 ? 11.618 -43.310 8.342 1.00 93.88 289 LEU A N 1
ATOM 2268 C CA . LEU A 1 289 ? 12.442 -42.102 8.259 1.00 93.88 289 LEU A CA 1
ATOM 2269 C C . LEU A 1 289 ? 13.925 -42.416 8.487 1.00 93.88 289 LEU A C 1
ATOM 2271 O O . LEU A 1 289 ? 14.773 -41.940 7.736 1.00 93.88 289 LEU A O 1
ATOM 2275 N N . ARG A 1 290 ? 14.249 -43.242 9.491 1.00 94.44 290 ARG A N 1
ATOM 2276 C CA . ARG A 1 290 ? 15.625 -43.698 9.746 1.00 94.44 290 ARG A CA 1
ATOM 2277 C C . ARG A 1 290 ? 16.199 -44.450 8.549 1.00 94.44 290 ARG A C 1
ATOM 2279 O O . ARG A 1 290 ? 17.328 -44.167 8.162 1.00 94.44 290 ARG A O 1
ATOM 2286 N N . ALA A 1 291 ? 15.432 -45.365 7.958 1.00 93.12 291 ALA A N 1
ATOM 2287 C CA . ALA A 1 291 ? 15.865 -46.129 6.792 1.00 93.12 291 ALA A CA 1
ATOM 2288 C C . ALA A 1 291 ? 16.133 -45.222 5.579 1.00 93.12 291 ALA A C 1
ATOM 2290 O O . ALA A 1 291 ? 17.175 -45.349 4.944 1.00 93.12 291 ALA A O 1
ATOM 2291 N N . ALA A 1 292 ? 15.245 -44.263 5.301 1.00 91.44 292 ALA A N 1
ATOM 2292 C CA . ALA A 1 292 ? 15.412 -43.311 4.203 1.00 91.44 292 ALA A CA 1
ATOM 2293 C C . ALA A 1 292 ? 16.644 -42.407 4.389 1.00 91.44 292 ALA A C 1
ATOM 2295 O O . ALA A 1 292 ? 17.392 -42.175 3.441 1.00 91.44 292 ALA A O 1
ATOM 2296 N N . ILE A 1 293 ? 16.888 -41.934 5.617 1.00 91.06 293 ILE A N 1
ATOM 2297 C CA . ILE A 1 293 ? 18.078 -41.137 5.946 1.00 91.06 293 ILE A CA 1
ATOM 2298 C C . ILE A 1 293 ? 19.347 -41.980 5.780 1.00 91.06 293 ILE A C 1
ATOM 2300 O O . ILE A 1 293 ? 20.305 -41.507 5.181 1.00 91.06 293 ILE A O 1
ATOM 2304 N N . ALA A 1 294 ? 19.349 -43.225 6.265 1.00 85.38 294 ALA A N 1
ATOM 2305 C CA . ALA A 1 294 ? 20.500 -44.120 6.156 1.00 85.38 294 ALA A CA 1
ATOM 2306 C C . ALA A 1 294 ? 20.810 -44.531 4.707 1.00 85.38 294 ALA A C 1
ATOM 2308 O O . ALA A 1 294 ? 21.971 -44.726 4.377 1.00 85.38 294 ALA A O 1
ATOM 2309 N N . ALA A 1 295 ? 19.796 -44.629 3.843 1.00 77.50 295 ALA A N 1
ATOM 2310 C CA . ALA A 1 295 ? 19.961 -44.906 2.414 1.00 77.50 295 ALA A CA 1
ATOM 2311 C C . ALA A 1 295 ? 20.444 -43.691 1.595 1.00 77.50 295 ALA A C 1
ATOM 2313 O O . ALA A 1 295 ? 20.736 -43.834 0.411 1.00 77.50 295 ALA A O 1
ATOM 2314 N N . SER A 1 296 ? 20.488 -42.501 2.205 1.00 62.72 296 SER A N 1
ATOM 2315 C CA . SER A 1 296 ? 20.912 -41.243 1.570 1.00 62.72 296 SER A CA 1
ATOM 2316 C C . SER A 1 296 ? 22.366 -40.859 1.899 1.00 62.72 296 SER A C 1
ATOM 2318 O O . SER A 1 296 ? 22.781 -39.739 1.594 1.00 62.72 296 SER A O 1
ATOM 2320 N N . VAL A 1 297 ? 23.111 -41.759 2.552 1.00 51.34 297 VAL A N 1
ATOM 2321 C CA . VAL A 1 297 ? 24.531 -41.631 2.929 1.00 51.34 297 VAL A CA 1
ATOM 2322 C C . VAL A 1 297 ? 25.349 -42.619 2.111 1.00 51.34 297 VAL A C 1
ATOM 2324 O O . VAL A 1 297 ? 26.418 -42.202 1.616 1.00 51.34 297 VAL A O 1
#

pLDDT: mean 81.92, std 16.15, range [31.56, 96.62]

Radius of gyration: 30.83 Å; chains: 1; bounding box: 66×71×63 Å

Foldseek 3Di:
DDDPQCVVQLDDQDLFFAPPQWDKDKDWQDFPAADPPVQPPQKTKDFLWVLCQRNQVSVVKDFPDHDNTITIIGHHPPCSDDRDIDIHTGHDQVVVLVVQLSVQVVQDWDWHAGGSKTKTKDYQAFPWDWDWDQDPVPRDIDTDIHGAAGKIKMWIHDPSTDIWIWIDGPSDIDTDDDRGPPDPPDDDPDDPPDDDDDDDDDDDDDDDDVVLVVVLCVVPNCAALQPRDQQCVVPNPVSHSPWDKDFQDDPVVVVDDDDDDSHPGIGTHHPVQVVQQVPDPVGDDSVNSNVVVVVVD

Sequence (297 aa):
MDQKNITSLTEAAAQTHYPPGWITKSIELKPSGKAPKKYGPYTYRFGASMTLSVILPRRGWTLVKKSRNYVYLTPPAGELTPPFYISIAVPSDDLCLEIARECYAQGESWLGQLGEWPAQYLHERNTDMLKISRDPVTGEMVSELLKNPPKSSLHIGEWGAWNADVTGIAGDFAIGIFPPSFIRTEQLPTPNLTEGTPREVLLTSYERNEDARRLCIEYYGAKCQACGLVYENKYGVIGKDLIHVHHVTPLADIGEAYQVDPIKDLIPLCASCHHVAHHRTPPYTVSELRAAIAASV